Protein AF-0000000078649797 (afdb_homodimer)

Organism: Amborella trichopoda (NCBI:txid13333)

Radius of gyration: 17.97 Å; Cα contacts (8 Å, |Δi|>4): 521; chains: 2; bounding box: 53×52×41 Å

Structure (mmCIF, N/CA/C/O backbone):
data_AF-0000000078649797-model_v1
#
loop_
_entity.id
_entity.type
_entity.pdbx_description
1 polymer 'Uncharacterized protein'
#
loop_
_atom_site.group_PDB
_atom_site.id
_atom_site.type_symbol
_atom_site.label_atom_id
_atom_site.label_alt_id
_atom_site.label_comp_id
_atom_site.label_asym_id
_atom_site.label_entity_id
_atom_site.label_seq_id
_atom_site.pdbx_PDB_ins_code
_atom_site.Cartn_x
_atom_site.Cartn_y
_atom_site.Cartn_z
_atom_site.occupancy
_atom_site.B_iso_or_equiv
_atom_site.auth_seq_id
_atom_site.auth_comp_id
_atom_site.auth_asym_id
_atom_site.auth_atom_id
_atom_site.pdbx_PDB_model_num
ATOM 1 N N . MET A 1 1 ? 30.391 6.426 12.016 1 29.88 1 MET A N 1
ATOM 2 C CA . MET A 1 1 ? 29.047 6.762 12.492 1 29.88 1 MET A CA 1
ATOM 3 C C . MET A 1 1 ? 27.984 6.305 11.5 1 29.88 1 MET A C 1
ATOM 5 O O . MET A 1 1 ? 27.953 6.766 10.359 1 29.88 1 MET A O 1
ATOM 9 N N . ASP A 1 2 ? 27.859 5.086 11.211 1 37.22 2 ASP A N 1
ATOM 10 C CA . ASP A 1 2 ? 27.172 4.445 10.094 1 37.22 2 ASP A CA 1
ATOM 11 C C . ASP A 1 2 ? 25.797 5.086 9.852 1 37.22 2 ASP A C 1
ATOM 13 O O . ASP A 1 2 ? 24.938 5.066 10.727 1 37.22 2 ASP A O 1
ATOM 17 N N . ARG A 1 3 ? 25.812 6.148 9.297 1 38.56 3 ARG A N 1
ATOM 18 C CA . ARG A 1 3 ? 24.766 7.129 9.023 1 38.56 3 ARG A CA 1
ATOM 19 C C . ARG A 1 3 ? 23.453 6.441 8.641 1 38.56 3 ARG A C 1
ATOM 21 O O . ARG A 1 3 ? 22.484 7.102 8.25 1 38.56 3 ARG A O 1
ATOM 28 N N . ASP A 1 4 ? 23.328 5.277 8.094 1 53.69 4 ASP A N 1
ATOM 29 C CA . ASP A 1 4 ? 22.125 5.055 7.316 1 53.69 4 ASP A CA 1
ATOM 30 C C . ASP A 1 4 ? 20.875 5.094 8.211 1 53.69 4 ASP A C 1
ATOM 32 O O . ASP A 1 4 ? 20.609 4.148 8.953 1 53.69 4 ASP A O 1
ATOM 36 N N . GLY A 1 5 ? 20.766 6.164 8.984 1 65.25 5 GLY A N 1
ATOM 37 C CA . GLY A 1 5 ? 19.891 6.695 10.016 1 65.25 5 GLY A CA 1
ATOM 38 C C . GLY A 1 5 ? 18.438 6.273 9.844 1 65.25 5 GLY A C 1
ATOM 39 O O . GLY A 1 5 ? 17.547 6.805 10.508 1 65.25 5 GLY A O 1
ATOM 40 N N . VAL A 1 6 ? 18.125 5.586 8.828 1 78.5 6 VAL A N 1
ATOM 41 C CA . VAL A 1 6 ? 16.734 5.137 8.727 1 78.5 6 VAL A CA 1
ATOM 42 C C . VAL A 1 6 ? 16.484 4.012 9.727 1 78.5 6 VAL A C 1
ATOM 44 O O . VAL A 1 6 ? 17.312 3.115 9.883 1 78.5 6 VAL A O 1
ATOM 47 N N . ARG A 1 7 ? 15.422 4.207 10.477 1 83.88 7 ARG A N 1
ATOM 48 C CA . ARG A 1 7 ? 15.047 3.209 11.469 1 83.88 7 ARG A CA 1
ATOM 49 C C . ARG A 1 7 ? 14.227 2.088 10.836 1 83.88 7 ARG A C 1
ATOM 51 O O . ARG A 1 7 ? 13.297 2.348 10.078 1 83.88 7 ARG A O 1
ATOM 58 N N . PHE A 1 8 ? 14.711 0.83 11.078 1 90.31 8 PHE A N 1
ATOM 59 C CA . PHE A 1 8 ? 13.945 -0.34 10.664 1 90.31 8 PHE A CA 1
ATOM 60 C C . PHE A 1 8 ? 13.539 -1.174 11.875 1 90.31 8 PHE A C 1
ATOM 62 O O . PHE A 1 8 ? 14.266 -1.23 12.867 1 90.31 8 PHE A O 1
ATOM 69 N N . PRO A 1 9 ? 12.414 -1.807 11.867 1 92.25 9 PRO A N 1
ATOM 70 C CA . PRO A 1 9 ? 11.406 -1.741 10.805 1 92.25 9 PRO A CA 1
ATOM 71 C C . PRO A 1 9 ? 10.727 -0.378 10.727 1 92.25 9 PRO A C 1
ATOM 73 O O . PRO A 1 9 ? 10.719 0.374 11.703 1 92.25 9 PRO A O 1
ATOM 76 N N . VAL A 1 10 ? 10.164 -0.024 9.516 1 96.25 10 VAL A N 1
ATOM 77 C CA . VAL A 1 10 ? 9.359 1.18 9.328 1 96.25 10 VAL A CA 1
ATOM 78 C 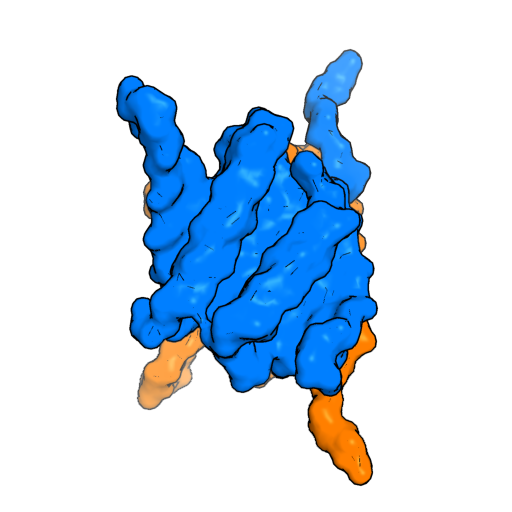C . VAL A 1 10 ? 8.258 1.238 10.383 1 96.25 10 VAL A C 1
ATOM 80 O O . VAL A 1 10 ? 7.578 0.242 10.633 1 96.25 10 VAL A O 1
ATOM 83 N N . PRO A 1 11 ? 8.117 2.439 11.039 1 96.88 11 PRO A N 1
ATOM 84 C CA . PRO A 1 11 ? 7.043 2.529 12.031 1 96.88 11 PRO A CA 1
ATOM 85 C C . PRO A 1 11 ? 5.668 2.217 11.445 1 96.88 11 PRO A C 1
ATOM 87 O O . PRO A 1 11 ? 5.324 2.717 10.375 1 96.88 11 PRO A O 1
ATOM 90 N N . HIS A 1 12 ? 4.93 1.306 12.109 1 96.62 12 HIS A N 1
ATOM 91 C CA . HIS A 1 12 ? 3.59 0.962 11.648 1 96.62 12 HIS A CA 1
ATOM 92 C C . HIS A 1 12 ? 2.674 0.624 12.82 1 96.62 12 HIS A C 1
ATOM 94 O O . HIS A 1 12 ? 3.148 0.325 13.914 1 96.62 12 HIS A O 1
ATOM 100 N N . ARG A 1 13 ? 1.406 0.83 12.586 1 96.56 13 ARG A N 1
ATOM 101 C CA . ARG A 1 13 ? 0.354 0.475 13.531 1 96.56 13 ARG A CA 1
ATOM 102 C C . ARG A 1 13 ? -0.777 -0.275 12.836 1 96.56 13 ARG A C 1
ATOM 104 O O . ARG A 1 13 ? -1.16 0.067 11.719 1 96.56 13 ARG A O 1
ATOM 111 N N . ASN A 1 14 ? -1.266 -1.353 13.461 1 96.06 14 ASN A N 1
ATOM 112 C CA . ASN A 1 14 ? -2.424 -2.105 12.992 1 96.06 14 ASN A CA 1
ATOM 113 C C . ASN A 1 14 ? -3.459 -2.289 14.102 1 96.06 14 ASN A C 1
ATOM 115 O O . ASN A 1 14 ? -3.145 -2.816 15.172 1 96.06 14 ASN A O 1
ATOM 119 N N . VAL A 1 15 ? -4.66 -1.858 13.875 1 97.38 15 VAL A N 1
ATOM 120 C CA . VAL A 1 15 ? -5.734 -2.008 14.852 1 97.38 15 VAL A CA 1
ATOM 121 C C . VAL A 1 15 ? -6.992 -2.525 14.156 1 97.38 15 VAL A C 1
ATOM 123 O O . VAL A 1 15 ? -7.168 -2.332 12.953 1 97.38 15 VAL A O 1
ATOM 126 N N . THR A 1 16 ? -7.766 -3.258 14.922 1 97.44 16 THR A N 1
ATOM 127 C CA . THR A 1 16 ? -9.102 -3.637 14.469 1 97.44 16 THR A CA 1
ATOM 128 C C . THR A 1 16 ? -10.172 -2.938 15.305 1 97.44 16 THR A C 1
ATOM 130 O O . THR A 1 16 ? -10.172 -3.039 16.531 1 97.44 16 THR A O 1
ATOM 133 N N . VAL A 1 17 ? -11 -2.182 14.648 1 97.5 17 VAL A N 1
ATOM 134 C CA . VAL A 1 17 ? -12.047 -1.433 15.344 1 97.5 17 VAL A CA 1
ATOM 135 C C . VAL A 1 17 ? -13.414 -1.789 14.758 1 97.5 17 VAL A C 1
ATOM 137 O O . VAL A 1 17 ? -13.5 -2.389 13.68 1 97.5 17 VAL A O 1
ATOM 140 N N . ASN A 1 18 ? -14.5 -1.478 15.5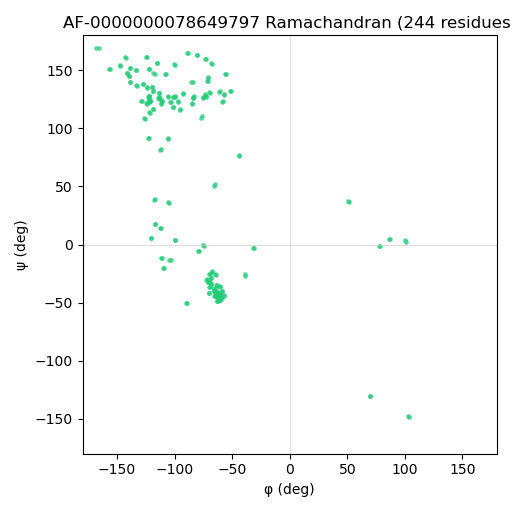55 1 97.19 18 ASN A N 1
ATOM 141 C CA . ASN A 1 18 ? -15.859 -1.644 15.055 1 97.19 18 ASN A CA 1
ATOM 142 C C . ASN A 1 18 ? -16.422 -0.338 14.492 1 97.19 18 ASN A C 1
ATOM 144 O O . ASN A 1 18 ? -16.516 0.658 15.211 1 97.19 18 ASN A O 1
ATOM 148 N N . ILE A 1 19 ? -16.719 -0.347 13.117 1 97.5 19 ILE A N 1
ATOM 149 C CA . ILE A 1 19 ? -17.312 0.818 12.477 1 97.5 19 ILE A CA 1
ATOM 150 C C . ILE A 1 19 ? -18.672 0.448 11.891 1 97.5 19 ILE A C 1
ATOM 152 O O . ILE A 1 19 ? -18.75 -0.31 10.922 1 97.5 19 ILE A O 1
ATOM 156 N N . LYS A 1 20 ? -19.688 1.052 12.391 1 95.5 20 LYS A N 1
ATOM 157 C CA . LYS A 1 20 ? -21.062 0.812 11.969 1 95.5 20 LYS A CA 1
ATOM 158 C C . LYS A 1 20 ? -21.391 -0.679 11.977 1 95.5 20 LYS A C 1
ATOM 160 O O . LYS A 1 20 ? -21.938 -1.208 11.008 1 95.5 20 LYS A O 1
ATOM 165 N N . GLY A 1 21 ? -20.859 -1.371 12.945 1 94.94 21 GLY A N 1
ATOM 166 C CA . GLY A 1 21 ? -21.172 -2.779 13.141 1 94.94 21 GLY A CA 1
ATOM 167 C C . GLY A 1 21 ? -20.281 -3.703 12.328 1 94.94 21 GLY A C 1
ATOM 168 O O . GLY A 1 21 ? -20.469 -4.918 12.328 1 94.94 21 GLY A O 1
ATOM 169 N N . ALA A 1 22 ? -19.359 -3.17 11.68 1 96.56 22 ALA A N 1
ATOM 170 C CA . ALA A 1 22 ? -18.453 -3.973 10.867 1 96.56 22 ALA A CA 1
ATOM 171 C C . ALA A 1 22 ? -17.031 -3.93 11.43 1 96.56 22 ALA A C 1
ATOM 173 O O . ALA A 1 22 ? -16.5 -2.852 11.695 1 96.56 22 ALA A O 1
ATOM 174 N N . LYS A 1 23 ? -16.531 -5.16 11.664 1 97.12 23 LYS A N 1
ATOM 175 C CA . LYS A 1 23 ? -15.117 -5.215 12.031 1 97.12 23 LYS A CA 1
ATOM 176 C C . LYS A 1 23 ? -14.25 -4.594 10.945 1 97.12 23 LYS A C 1
ATOM 178 O O . LYS A 1 23 ? -14.352 -4.961 9.766 1 97.12 23 LYS A O 1
ATOM 183 N N . THR A 1 24 ? -13.438 -3.58 11.266 1 97.81 24 THR A N 1
ATOM 184 C CA . THR A 1 24 ? -12.617 -2.834 10.32 1 97.81 24 THR A CA 1
ATOM 185 C C . THR A 1 24 ? -11.141 -2.904 10.711 1 97.81 24 THR A C 1
ATOM 187 O O . THR A 1 24 ? -10.758 -2.449 11.789 1 97.81 24 THR A O 1
ATOM 190 N N . ASP A 1 25 ? -10.383 -3.533 9.906 1 98.38 25 ASP A N 1
ATOM 191 C CA . ASP A 1 25 ? -8.93 -3.584 10.094 1 98.38 25 ASP A CA 1
ATOM 192 C C . ASP A 1 25 ? -8.258 -2.348 9.508 1 98.38 25 ASP A C 1
ATOM 194 O O . ASP A 1 25 ? -8.5 -1.99 8.352 1 98.38 25 ASP A O 1
ATOM 198 N N . ILE A 1 26 ? -7.438 -1.626 10.305 1 98.44 26 ILE A N 1
ATOM 199 C CA . ILE A 1 26 ? -6.734 -0.427 9.859 1 98.44 26 ILE A CA 1
ATOM 200 C C . ILE A 1 26 ? -5.23 -0.61 10.039 1 98.44 26 ILE A C 1
ATOM 202 O O . ILE A 1 26 ? -4.766 -0.933 11.133 1 98.44 26 ILE A O 1
ATOM 206 N N . LEU A 1 27 ? -4.508 -0.473 8.984 1 97.94 27 LEU A N 1
ATOM 207 C CA . LEU A 1 27 ? -3.047 -0.482 8.984 1 97.94 27 LEU A CA 1
ATOM 208 C C . LEU A 1 27 ? -2.496 0.884 8.594 1 97.94 27 LEU A C 1
ATOM 210 O O . LEU A 1 27 ? -2.949 1.481 7.609 1 97.94 27 LEU A O 1
ATOM 214 N N . ILE A 1 28 ? -1.558 1.432 9.367 1 98.5 28 ILE A N 1
ATOM 215 C CA . ILE A 1 28 ? -0.844 2.658 9.023 1 98.5 28 ILE A CA 1
ATOM 216 C C . ILE A 1 28 ? 0.659 2.389 8.992 1 98.5 28 ILE A C 1
ATOM 218 O O . ILE A 1 28 ? 1.21 1.796 9.922 1 98.5 28 ILE A O 1
ATOM 222 N N . CYS A 1 29 ? 1.327 2.734 7.93 1 97.88 29 CYS A N 1
ATOM 223 C CA . CYS A 1 29 ? 2.783 2.715 7.836 1 97.88 29 CYS A CA 1
ATOM 224 C C . CYS A 1 29 ? 3.33 4.109 7.559 1 97.88 29 CYS A C 1
ATOM 226 O O . CYS A 1 29 ? 2.84 4.809 6.672 1 97.88 29 CYS A O 1
ATOM 228 N N . SER A 1 30 ? 4.316 4.453 8.336 1 98.06 30 SER A N 1
ATOM 229 C CA . SER A 1 30 ? 4.859 5.809 8.281 1 98.06 30 SER A CA 1
ATOM 230 C C . SER A 1 30 ? 6.215 5.832 7.586 1 98.06 30 SER A C 1
ATOM 232 O O . SER A 1 30 ? 7.258 5.742 8.242 1 98.06 30 SER A O 1
ATOM 234 N N . TYR A 1 31 ? 6.227 6.039 6.277 1 97.69 31 TYR A N 1
ATOM 235 C CA . TYR A 1 31 ? 7.445 6.133 5.484 1 97.69 31 TYR A CA 1
ATOM 236 C C . TYR A 1 31 ? 7.945 7.574 5.426 1 97.69 31 TYR A C 1
ATOM 238 O O . TYR A 1 31 ? 7.219 8.508 5.777 1 97.69 31 TYR A O 1
ATOM 246 N N . GLU A 1 32 ? 9.156 7.703 5.008 1 96.62 32 GLU A N 1
ATOM 247 C CA . GLU A 1 32 ? 9.781 9.023 4.949 1 96.62 32 GLU A CA 1
ATOM 248 C C . GLU A 1 32 ? 9.055 9.93 3.961 1 96.62 32 GLU A C 1
ATOM 250 O O . GLU A 1 32 ? 8.945 11.141 4.188 1 96.62 32 GLU A O 1
ATOM 255 N N . ASP A 1 33 ? 8.57 9.344 2.918 1 96.88 33 ASP A N 1
ATOM 256 C CA . ASP A 1 33 ? 8.008 10.164 1.853 1 96.88 33 ASP A CA 1
ATOM 257 C C . ASP A 1 33 ? 6.488 10.016 1.791 1 96.88 33 ASP A C 1
ATOM 259 O O . ASP A 1 33 ? 5.801 10.836 1.17 1 96.88 33 ASP A O 1
ATOM 263 N N . HIS A 1 34 ? 5.941 8.961 2.348 1 98.06 34 HIS A N 1
ATOM 264 C CA . HIS A 1 34 ? 4.516 8.672 2.275 1 98.06 34 HIS A CA 1
ATOM 265 C C . HIS A 1 34 ? 3.984 8.172 3.615 1 98.06 34 HIS A C 1
ATOM 267 O O . HIS A 1 34 ? 4.742 7.625 4.422 1 98.06 34 HIS A O 1
ATOM 273 N N . ILE A 1 35 ? 2.738 8.438 3.789 1 98.62 35 ILE A N 1
ATOM 274 C CA . ILE A 1 35 ? 1.951 7.691 4.766 1 98.62 35 ILE A CA 1
ATOM 275 C C . ILE A 1 35 ? 1.059 6.684 4.043 1 98.62 35 ILE A C 1
ATOM 277 O O . ILE A 1 35 ? 0.301 7.051 3.141 1 98.62 35 ILE A O 1
ATOM 281 N N . LEU A 1 36 ? 1.206 5.395 4.395 1 98.56 36 LEU A N 1
ATOM 282 C CA . LEU A 1 36 ? 0.304 4.367 3.881 1 98.56 36 LEU A CA 1
ATOM 283 C C . LEU A 1 36 ? -0.801 4.062 4.887 1 98.56 36 LEU A C 1
ATOM 285 O O . LEU A 1 36 ? -0.521 3.73 6.039 1 98.56 36 LEU A O 1
ATOM 289 N N . VAL A 1 37 ? -2.059 4.215 4.445 1 98.81 37 VAL A N 1
ATOM 290 C CA . VAL A 1 37 ? -3.215 3.84 5.254 1 98.81 37 VAL A CA 1
ATOM 291 C C . VAL A 1 37 ? -4.062 2.814 4.504 1 98.81 37 VAL A C 1
ATOM 293 O O . VAL A 1 37 ? -4.465 3.051 3.361 1 98.81 37 VAL A O 1
ATOM 296 N N . VAL A 1 38 ? -4.309 1.688 5.113 1 98.62 38 VAL A N 1
ATOM 297 C CA . VAL A 1 38 ? -5.219 0.687 4.566 1 98.62 38 VAL A CA 1
ATOM 298 C C . VAL A 1 38 ? -6.355 0.426 5.555 1 98.62 38 VAL A C 1
ATOM 300 O O . VAL A 1 38 ? -6.109 0.092 6.715 1 98.62 38 VAL A O 1
ATOM 303 N N . ALA A 1 39 ? -7.559 0.599 5.133 1 98.69 39 ALA A N 1
ATOM 304 C CA . ALA A 1 39 ? -8.742 0.286 5.93 1 98.69 39 ALA A CA 1
ATOM 305 C C . ALA A 1 39 ? -9.664 -0.683 5.191 1 98.69 39 ALA A C 1
ATOM 307 O O . ALA A 1 39 ? -10.094 -0.407 4.066 1 98.69 39 ALA A O 1
ATOM 308 N N . THR A 1 40 ? -9.93 -1.863 5.816 1 98.19 40 THR A N 1
ATOM 309 C CA . THR A 1 40 ? -10.773 -2.828 5.121 1 98.19 40 THR A CA 1
ATOM 310 C C . THR A 1 40 ? -11.758 -3.48 6.086 1 98.19 40 THR A C 1
ATOM 312 O O . THR A 1 40 ? -11.414 -3.748 7.242 1 98.19 40 THR A O 1
ATOM 315 N N . GLN A 1 41 ? -12.961 -3.662 5.602 1 97.38 41 GLN A N 1
ATOM 316 C CA . GLN A 1 41 ? -14.023 -4.387 6.289 1 97.38 41 GLN A CA 1
ATOM 317 C C . GLN A 1 41 ? -14.352 -5.695 5.57 1 97.38 41 GLN A C 1
ATOM 319 O O . GLN A 1 41 ? -15.031 -6.562 6.125 1 97.38 41 GLN A O 1
ATOM 324 N N . ILE A 1 42 ? -13.828 -5.852 4.367 1 96.19 42 ILE A N 1
ATOM 325 C CA . ILE A 1 42 ? -14.227 -6.969 3.518 1 96.19 42 ILE A CA 1
ATOM 326 C C . ILE A 1 42 ? -13.008 -7.82 3.174 1 96.19 42 ILE A C 1
ATOM 328 O O . ILE A 1 42 ? -13.086 -8.711 2.326 1 96.19 42 ILE A O 1
ATOM 332 N N . GLY A 1 43 ? -11.922 -7.5 3.742 1 95.88 43 GLY A N 1
ATOM 333 C CA . GLY A 1 43 ? -10.695 -8.25 3.527 1 95.88 43 GLY A CA 1
ATOM 334 C C . GLY A 1 43 ? -10.016 -7.926 2.211 1 95.88 43 GLY A C 1
ATOM 335 O O . GLY A 1 43 ? -8.992 -8.523 1.868 1 95.88 43 GLY A O 1
ATOM 336 N N . SER A 1 44 ? -10.609 -7.066 1.438 1 96.94 44 SER A N 1
ATOM 337 C CA . SER A 1 44 ? -10.078 -6.586 0.169 1 96.94 44 SER A CA 1
ATOM 338 C C . SER A 1 44 ? -9.414 -5.223 0.329 1 96.94 44 SER A C 1
ATOM 340 O O . SER A 1 44 ? -9.695 -4.496 1.284 1 96.94 44 SER A O 1
ATOM 342 N N . MET A 1 45 ? -8.438 -4.953 -0.614 1 97 45 MET A N 1
ATOM 343 C CA . MET A 1 45 ? -7.84 -3.621 -0.6 1 97 45 MET A CA 1
ATOM 344 C C . MET A 1 45 ? -8.828 -2.576 -1.114 1 97 45 MET A C 1
ATOM 346 O O . MET A 1 45 ? -8.766 -1.41 -0.717 1 97 45 MET A O 1
ATOM 350 N N . GLY A 1 46 ? -9.727 -2.951 -2.008 1 97.06 46 GLY A N 1
ATOM 351 C CA . GLY A 1 46 ? -10.742 -2.047 -2.529 1 97.06 46 GLY A CA 1
ATOM 352 C C . GLY A 1 46 ? -10.164 -0.962 -3.424 1 97.06 46 GLY A C 1
ATOM 353 O O . GLY A 1 46 ? -9.445 -1.255 -4.379 1 97.06 46 GLY A O 1
ATOM 354 N N . THR A 1 47 ? -10.523 0.296 -3.176 1 98 47 THR A N 1
ATOM 355 C CA . THR A 1 47 ? -10.086 1.428 -3.986 1 98 47 THR A CA 1
ATOM 356 C C . THR A 1 47 ? -8.82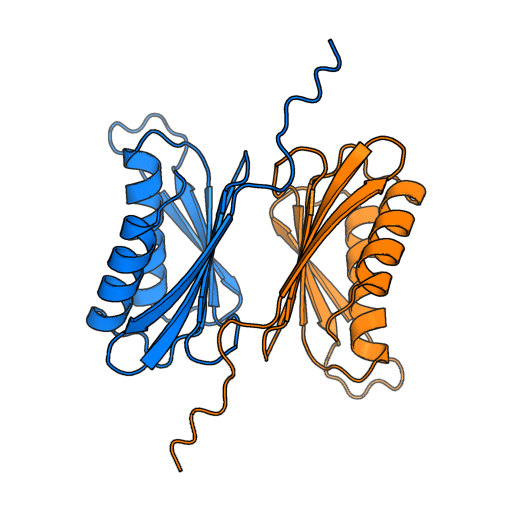 2.049 -3.41 1 98 47 THR A C 1
ATOM 358 O O . THR A 1 47 ? -8.727 2.283 -2.203 1 98 47 THR A O 1
ATOM 361 N N . ILE A 1 48 ? -7.836 2.236 -4.266 1 98.25 48 ILE A N 1
ATOM 362 C CA . ILE A 1 48 ? -6.57 2.838 -3.854 1 98.25 48 ILE A CA 1
ATOM 363 C C . ILE A 1 48 ? -6.492 4.273 -4.367 1 98.25 48 ILE A C 1
ATOM 365 O O . ILE A 1 48 ? -6.695 4.527 -5.559 1 98.25 48 ILE A O 1
ATOM 369 N N . LEU A 1 49 ? -6.211 5.199 -3.461 1 98.44 49 LEU A N 1
ATOM 370 C CA . LEU A 1 49 ? -6.121 6.621 -3.789 1 98.44 49 LEU A CA 1
ATOM 371 C C . LEU A 1 49 ? -4.75 7.18 -3.414 1 98.44 49 LEU A C 1
ATOM 373 O O . LEU A 1 49 ? -4.09 6.66 -2.51 1 98.44 49 LEU A O 1
ATOM 377 N N . HIS A 1 50 ? -4.359 8.148 -4.129 1 98.19 50 HIS A N 1
ATOM 378 C CA . HIS A 1 50 ? -3.172 8.938 -3.82 1 98.19 50 HIS A CA 1
ATOM 379 C C . HIS A 1 50 ? -3.525 10.406 -3.602 1 98.19 50 HIS A C 1
ATOM 381 O O . HIS A 1 50 ? -4.328 10.977 -4.348 1 98.19 50 HIS A O 1
ATOM 387 N N . ALA A 1 51 ? -2.977 11.008 -2.576 1 98.5 51 ALA A N 1
ATOM 388 C CA . ALA A 1 51 ? -3.248 12.414 -2.283 1 98.5 51 ALA A CA 1
ATOM 389 C C . ALA A 1 51 ? -1.979 13.133 -1.835 1 98.5 51 ALA A C 1
ATOM 391 O O . ALA A 1 51 ? -1.148 12.562 -1.126 1 98.5 51 ALA A O 1
ATOM 392 N N . ARG A 1 52 ? -1.863 14.398 -2.205 1 97.69 52 ARG A N 1
ATOM 393 C CA . ARG A 1 52 ? -0.707 15.195 -1.811 1 97.69 52 ARG A CA 1
ATOM 394 C C . ARG A 1 52 ? -1.034 16.688 -1.835 1 97.69 52 ARG A C 1
ATOM 396 O O . ARG A 1 52 ? -1.912 17.125 -2.584 1 97.69 52 ARG A O 1
ATOM 403 N N . LYS A 1 53 ? -0.315 17.344 -0.952 1 96.62 53 LYS A N 1
ATOM 404 C CA . LYS A 1 53 ? -0.391 18.797 -0.996 1 96.62 53 LYS A CA 1
ATOM 405 C C . LYS A 1 53 ? 0.284 19.344 -2.25 1 96.62 53 LYS A C 1
ATOM 407 O O . LYS A 1 53 ? 1.384 18.906 -2.605 1 96.62 53 LYS A O 1
ATOM 412 N N . GLU A 1 54 ? -0.447 20.234 -2.971 1 92.25 54 GLU A N 1
ATOM 413 C CA . GLU A 1 54 ? 0.148 20.891 -4.133 1 92.25 54 GLU A CA 1
ATOM 414 C C . GLU A 1 54 ? 1.181 21.938 -3.713 1 92.25 54 GLU A C 1
ATOM 416 O O . GLU A 1 54 ? 0.945 22.703 -2.781 1 92.25 54 GLU A O 1
ATOM 421 N N . GLU A 1 55 ? 2.336 21.656 -4.402 1 81.06 55 GLU A N 1
ATOM 422 C CA . GLU A 1 55 ? 3.361 22.672 -4.168 1 81.06 55 GLU A CA 1
ATOM 423 C C . GLU A 1 55 ? 3.074 23.953 -4.957 1 81.06 55 GLU A C 1
ATOM 425 O O . GLU A 1 55 ? 2.654 23.875 -6.117 1 81.06 55 GLU A O 1
ATOM 430 N N . GLY A 1 56 ? 2.736 25.016 -4.383 1 73.19 56 GLY A N 1
ATOM 431 C CA . GLY A 1 56 ? 2.543 26.25 -5.121 1 73.19 56 GLY A CA 1
ATOM 432 C C . GLY A 1 56 ? 2.422 27.469 -4.227 1 73.19 56 GLY A C 1
ATOM 433 O O . GLY A 1 56 ? 2.535 27.359 -3.002 1 73.19 56 GLY A O 1
ATOM 434 N N . VAL A 1 57 ? 2.488 28.594 -4.969 1 70.19 57 VAL A N 1
ATOM 435 C CA . VAL A 1 57 ? 2.609 29.922 -4.395 1 70.19 57 VAL A CA 1
ATOM 436 C C . VAL A 1 57 ? 1.272 30.359 -3.795 1 70.19 57 VAL A C 1
ATOM 438 O O . VAL A 1 57 ? 1.198 31.359 -3.08 1 70.19 57 VAL A O 1
ATOM 441 N N . SER A 1 58 ? 0.328 29.484 -3.943 1 68.62 58 SER A N 1
ATOM 442 C CA . SER A 1 58 ? -0.982 29.922 -3.482 1 68.62 58 SER A CA 1
ATOM 443 C C . SER A 1 58 ? -1.037 30 -1.96 1 68.62 58 SER A C 1
ATOM 445 O O . SER A 1 58 ? -0.382 29.219 -1.271 1 68.62 58 SER A O 1
ATOM 447 N N . ILE A 1 59 ? -1.709 31.047 -1.417 1 75.38 59 ILE A N 1
ATOM 448 C CA . ILE A 1 59 ? -1.902 31.328 0.003 1 75.38 59 ILE A CA 1
ATOM 449 C C . ILE A 1 59 ? -2.664 30.172 0.648 1 75.38 59 ILE A C 1
ATOM 451 O O . ILE A 1 59 ? -2.4 29.812 1.798 1 75.38 59 ILE A O 1
ATOM 455 N N . ASN A 1 60 ? -3.625 29.594 -0.18 1 84.31 60 ASN A N 1
ATOM 456 C CA . ASN A 1 60 ? -4.383 28.469 0.359 1 84.31 60 ASN A CA 1
ATOM 457 C C . ASN A 1 60 ? -3.861 27.141 -0.168 1 84.31 60 ASN A C 1
ATOM 459 O O . ASN A 1 60 ? -3.725 26.953 -1.38 1 84.31 60 ASN A O 1
ATOM 463 N N . PRO A 1 61 ? -3.604 26.375 0.848 1 86.5 61 PRO A N 1
ATOM 464 C CA . PRO A 1 61 ? -3.113 25.078 0.381 1 86.5 61 PRO A CA 1
ATOM 465 C C . PRO A 1 61 ? -4.133 24.328 -0.484 1 86.5 61 PRO A C 1
ATOM 467 O O . PRO A 1 61 ? -5.332 24.375 -0.201 1 86.5 61 PRO A O 1
ATOM 470 N N . THR A 1 62 ? -3.713 23.844 -1.599 1 94 62 THR A N 1
ATOM 471 C CA . THR A 1 62 ? -4.508 22.969 -2.459 1 94 62 THR A CA 1
ATOM 472 C C . THR A 1 62 ? -3.986 21.547 -2.404 1 94 62 THR A C 1
ATOM 474 O O . THR A 1 62 ? -2.807 21.312 -2.131 1 94 62 THR A O 1
ATOM 477 N N . PHE A 1 63 ? -4.957 20.672 -2.527 1 96.5 63 PHE A N 1
ATOM 478 C CA . PHE A 1 63 ? -4.605 19.266 -2.449 1 96.5 63 PHE A CA 1
ATOM 479 C C . PHE A 1 63 ? -5.074 18.516 -3.693 1 96.5 63 PHE A C 1
ATOM 481 O O . PHE A 1 63 ? -6.191 18.734 -4.168 1 96.5 63 PHE A O 1
ATOM 488 N N . ASN A 1 64 ? -4.16 17.688 -4.203 1 96.62 64 ASN A N 1
ATOM 489 C CA . ASN A 1 64 ? -4.496 16.828 -5.324 1 96.62 64 ASN A CA 1
ATOM 490 C C . ASN A 1 64 ? -4.82 15.406 -4.859 1 96.62 64 ASN A C 1
ATOM 492 O O . ASN A 1 64 ? -4.074 14.82 -4.07 1 96.62 64 ASN A O 1
ATOM 496 N N . VAL A 1 65 ? -6.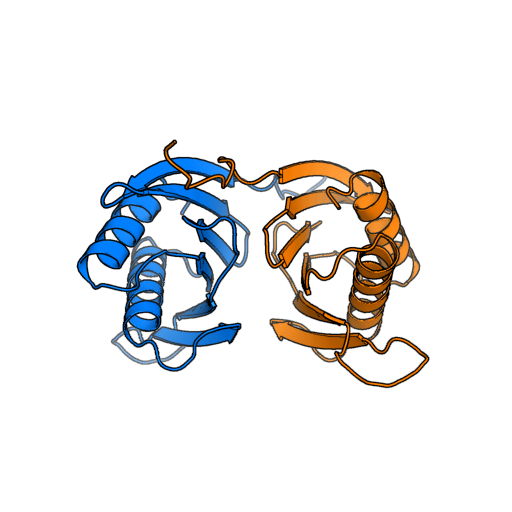004 14.945 -5.309 1 97.81 65 VAL A N 1
ATOM 497 C CA . VAL A 1 65 ? -6.41 13.578 -5 1 97.81 65 VAL A CA 1
ATOM 498 C C . VAL A 1 65 ? -6.66 12.805 -6.297 1 97.81 65 VAL A C 1
ATOM 500 O O . VAL A 1 65 ? -7.367 13.289 -7.188 1 97.81 65 VAL A O 1
ATOM 503 N N . SER A 1 66 ? -6.055 11.664 -6.441 1 97.12 66 SER A N 1
ATOM 504 C CA . SER A 1 66 ? -6.25 10.812 -7.609 1 97.12 66 SER A CA 1
ATOM 505 C C . SER A 1 66 ? -6.629 9.391 -7.203 1 97.12 66 SER A C 1
ATOM 507 O O . SER A 1 66 ? -6.09 8.852 -6.238 1 97.12 66 SER A O 1
ATOM 509 N N . VAL A 1 67 ? -7.602 8.883 -7.973 1 97 67 VAL A N 1
ATOM 510 C CA . VAL A 1 67 ? -7.922 7.465 -7.824 1 97 67 VAL A CA 1
ATOM 511 C C . VAL A 1 67 ? -6.98 6.629 -8.695 1 97 67 VAL A C 1
ATOM 513 O O . VAL A 1 67 ? -6.922 6.816 -9.906 1 97 67 VAL A O 1
ATOM 516 N N . ILE A 1 68 ? -6.25 5.75 -8.062 1 94.81 68 ILE A N 1
ATOM 517 C CA . ILE A 1 68 ? -5.25 4.941 -8.75 1 94.81 68 ILE A CA 1
ATOM 518 C C . ILE A 1 68 ? -5.895 3.652 -9.258 1 94.81 68 ILE A C 1
ATOM 520 O O . ILE A 1 68 ? -5.699 3.27 -10.414 1 94.81 68 ILE A O 1
ATOM 524 N N . PHE A 1 69 ? -6.582 3.02 -8.336 1 92.5 69 PHE A N 1
ATOM 525 C CA . PHE A 1 69 ? -7.266 1.767 -8.633 1 92.5 69 PHE A CA 1
ATOM 526 C C . PHE A 1 69 ? -8.617 1.712 -7.934 1 92.5 69 PHE A C 1
ATOM 528 O O . PHE A 1 69 ? -8.766 2.191 -6.809 1 92.5 69 PHE A O 1
ATOM 535 N N . GLY A 1 70 ? -9.547 1.013 -8.664 1 94.5 70 GLY A N 1
ATOM 536 C CA . GLY A 1 70 ? -10.844 0.794 -8.039 1 94.5 70 GLY A CA 1
ATOM 537 C C . GLY A 1 70 ? -11.922 1.711 -8.586 1 94.5 70 GLY A C 1
ATOM 538 O O . GLY A 1 70 ? -11.977 1.973 -9.789 1 94.5 70 GLY A O 1
ATOM 539 N N . LYS A 1 71 ? -12.805 2.033 -7.77 1 93.56 71 LYS A N 1
ATOM 540 C CA . LYS A 1 71 ? -13.984 2.805 -8.148 1 93.56 71 LYS A CA 1
ATOM 541 C C . LYS A 1 71 ? -13.641 4.273 -8.359 1 93.56 71 LYS A C 1
ATOM 543 O O . LYS A 1 71 ? -13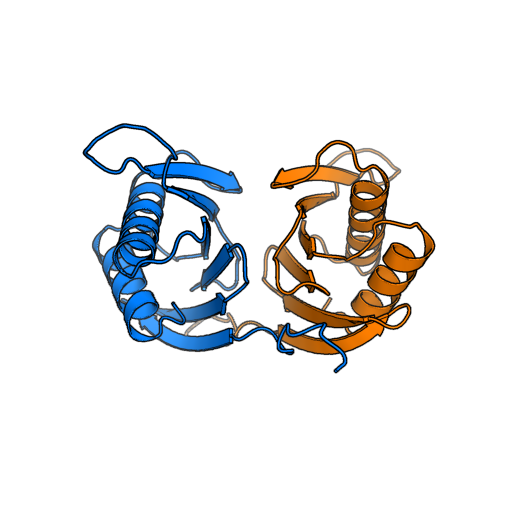.141 4.941 -7.453 1 93.56 71 LYS A O 1
ATOM 548 N N . ARG A 1 72 ? -14.031 4.766 -9.578 1 92.69 72 ARG A N 1
ATOM 549 C CA . ARG A 1 72 ? -13.672 6.141 -9.906 1 92.69 72 ARG A CA 1
ATOM 550 C C . ARG A 1 72 ? -14.875 7.07 -9.766 1 92.69 72 ARG A C 1
ATOM 552 O O . ARG A 1 72 ? -14.719 8.289 -9.727 1 92.69 72 ARG A O 1
ATOM 559 N N . ASP A 1 73 ? -15.977 6.477 -9.656 1 94.88 73 ASP A N 1
ATOM 560 C CA . ASP A 1 73 ? -17.219 7.258 -9.586 1 94.88 73 ASP A CA 1
ATOM 561 C C . ASP A 1 73 ? -17.766 7.293 -8.164 1 94.88 73 ASP A C 1
ATOM 563 O O . ASP A 1 73 ? -18.984 7.211 -7.961 1 94.88 73 ASP A O 1
ATOM 567 N N . GLU A 1 74 ? -16.938 7.344 -7.203 1 95.69 74 GLU A N 1
ATOM 568 C CA . GLU A 1 74 ? -17.328 7.414 -5.797 1 95.69 74 GLU A CA 1
ATOM 569 C C . GLU A 1 74 ? -16.734 8.648 -5.121 1 95.69 74 GLU A C 1
ATOM 571 O O . GLU A 1 74 ? -15.656 8.586 -4.52 1 95.69 74 GLU A O 1
ATOM 576 N N . PRO A 1 75 ? -17.516 9.773 -5.125 1 96.56 75 PRO A N 1
ATOM 577 C CA . PRO A 1 75 ? -16.969 11.039 -4.637 1 96.56 75 PRO A CA 1
ATOM 578 C C . PRO A 1 75 ? -16.625 11 -3.15 1 96.56 75 PRO A C 1
ATOM 580 O O . PRO A 1 75 ? -15.711 11.703 -2.709 1 96.56 75 PRO A O 1
ATOM 583 N N . MET A 1 76 ? -17.266 10.156 -2.381 1 97.38 76 MET A N 1
ATOM 584 C CA . MET A 1 76 ? -17.016 10.102 -0.942 1 97.38 76 MET A CA 1
ATOM 585 C C . MET A 1 76 ? -15.641 9.531 -0.647 1 97.38 76 MET A C 1
ATOM 587 O O . MET A 1 76 ? -15.008 9.898 0.344 1 97.38 76 MET A O 1
ATOM 591 N N . LEU A 1 77 ? -15.227 8.672 -1.485 1 98.56 77 LEU A N 1
ATOM 592 C CA . LEU A 1 77 ? -13.883 8.133 -1.323 1 98.56 77 LEU A CA 1
ATOM 593 C C . LEU A 1 77 ? -12.828 9.227 -1.511 1 98.56 77 LEU A C 1
ATOM 595 O O . LEU A 1 77 ? -11.875 9.312 -0.737 1 98.56 77 LEU A O 1
ATOM 599 N N . VAL A 1 78 ? -13.07 10.062 -2.484 1 98.44 78 VAL A N 1
ATOM 600 C CA . VAL A 1 78 ? -12.18 11.188 -2.771 1 98.44 78 VAL A CA 1
ATOM 601 C C . VAL A 1 78 ? -12.203 12.18 -1.614 1 98.44 78 VAL A C 1
ATOM 603 O O . VAL A 1 78 ? -11.164 12.68 -1.191 1 98.44 78 VAL A O 1
ATOM 606 N N . ALA A 1 79 ? -13.352 12.391 -1.074 1 98.19 79 ALA A N 1
ATOM 607 C CA . ALA A 1 79 ? -13.508 13.289 0.072 1 98.19 79 ALA A CA 1
ATOM 608 C C . ALA A 1 79 ? -12.75 12.758 1.285 1 98.19 79 ALA A C 1
ATOM 610 O O . ALA A 1 79 ? -12.117 13.523 2.012 1 98.19 79 ALA A O 1
ATOM 611 N N . CYS A 1 80 ? -12.812 11.484 1.497 1 98.62 80 CYS A N 1
ATOM 612 C CA . CYS A 1 80 ? -12.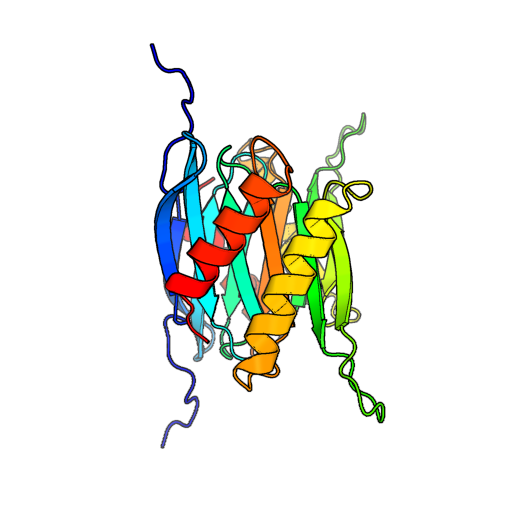102 10.844 2.596 1 98.62 80 CYS A CA 1
ATOM 613 C C . CYS A 1 80 ? -10.594 11.055 2.463 1 98.62 80 CYS A C 1
ATOM 615 O O . CYS A 1 80 ? -9.938 11.469 3.418 1 98.62 80 CYS A O 1
ATOM 617 N N . ALA A 1 81 ? -10.078 10.82 1.283 1 98.81 81 ALA A N 1
ATOM 618 C CA . ALA A 1 81 ? -8.656 11.023 1.027 1 98.81 81 ALA A CA 1
ATOM 619 C C . ALA A 1 81 ? -8.258 12.477 1.243 1 98.81 81 ALA A C 1
ATOM 621 O O . ALA A 1 81 ? -7.211 12.766 1.825 1 98.81 81 ALA A O 1
ATOM 622 N N . ARG A 1 82 ? -9.102 13.32 0.78 1 98.5 82 ARG A N 1
ATOM 623 C CA . ARG A 1 82 ? -8.836 14.75 0.928 1 98.5 82 ARG A CA 1
ATOM 624 C C . ARG A 1 82 ? -8.781 15.148 2.398 1 98.5 82 ARG A C 1
ATOM 626 O O . ARG A 1 82 ? -7.875 15.867 2.818 1 98.5 82 ARG A O 1
ATOM 633 N N . GLN A 1 83 ? -9.727 14.656 3.217 1 98.44 83 GLN A N 1
ATOM 634 C CA . GLN A 1 83 ? -9.742 14.961 4.641 1 98.44 83 GLN A CA 1
ATOM 635 C C . GLN A 1 83 ? -8.477 14.469 5.328 1 98.44 83 GLN A C 1
ATOM 637 O O . GLN A 1 83 ? -7.867 15.188 6.121 1 98.44 83 GLN A O 1
ATOM 642 N N . LEU A 1 84 ? -8.039 13.305 4.988 1 98.75 84 LEU A N 1
ATOM 643 C CA . LEU A 1 84 ? -6.871 12.719 5.637 1 98.75 84 LEU A CA 1
ATOM 644 C C . LEU A 1 84 ? -5.598 13.453 5.234 1 98.75 84 LEU A C 1
ATOM 646 O O . LEU A 1 84 ? -4.75 13.742 6.078 1 98.75 84 LEU A O 1
ATOM 650 N N . ILE A 1 85 ? -5.453 13.82 3.9 1 98.69 85 ILE A N 1
ATOM 651 C CA . ILE A 1 85 ? -4.238 14.5 3.461 1 98.69 85 ILE A CA 1
ATOM 652 C C . ILE A 1 85 ? -4.184 15.906 4.062 1 98.69 85 ILE A C 1
ATOM 654 O O . ILE A 1 85 ? -3.104 16.406 4.395 1 98.69 85 ILE A O 1
ATOM 658 N N . GLU A 1 86 ? -5.332 16.484 4.199 1 97.81 86 GLU A N 1
ATOM 659 C CA . GLU A 1 86 ? -5.383 17.781 4.875 1 97.81 86 GLU A CA 1
ATOM 660 C C . GLU A 1 86 ? -4.941 17.656 6.332 1 97.81 86 GLU A C 1
ATOM 662 O O . GLU A 1 86 ? -4.207 18.516 6.832 1 97.81 86 GLU A O 1
ATOM 667 N N . HIS A 1 87 ? -5.402 16.641 7.02 1 97.88 87 HIS A N 1
ATOM 668 C CA . HIS A 1 87 ? -5.008 16.406 8.406 1 97.88 87 HIS A CA 1
ATOM 669 C C . HIS A 1 87 ? -3.508 16.156 8.516 1 97.88 87 HIS A C 1
ATOM 671 O O . HIS A 1 87 ? -2.85 16.719 9.398 1 97.88 87 HIS A O 1
ATOM 677 N N . ILE A 1 88 ? -2.961 15.359 7.637 1 98.12 88 ILE A N 1
ATOM 678 C CA . ILE A 1 88 ? -1.53 15.078 7.602 1 98.12 88 ILE A CA 1
ATOM 679 C C . ILE A 1 88 ? -0.753 16.375 7.391 1 98.12 88 ILE A C 1
ATOM 681 O O . ILE A 1 88 ? 0.192 16.672 8.125 1 98.12 88 ILE A O 1
ATOM 685 N N . SER A 1 89 ? -1.223 17.141 6.445 1 96.94 89 SER A N 1
ATOM 686 C CA . SER A 1 89 ? -0.556 18.406 6.113 1 96.94 89 SER A CA 1
ATOM 687 C C . SER A 1 89 ? -0.635 19.391 7.273 1 96.94 89 SER A C 1
ATOM 689 O O . SER A 1 89 ? 0.335 20.094 7.562 1 96.94 89 SER A O 1
ATOM 691 N N . SER A 1 90 ? -1.712 19.438 7.906 1 95.81 90 SER A N 1
ATOM 692 C CA . SER A 1 90 ? -1.937 20.375 8.992 1 95.81 90 SER A CA 1
ATOM 693 C C . SER A 1 90 ? -1.053 20.062 10.195 1 95.81 90 SER A C 1
ATOM 695 O O . SER A 1 90 ? -0.814 20.922 11.047 1 95.81 90 SER A O 1
ATOM 697 N N . SER A 1 91 ? -0.614 18.859 10.312 1 96.94 91 SER A N 1
ATOM 698 C CA . SER A 1 91 ? 0.293 18.469 11.391 1 96.94 91 SER A CA 1
ATOM 699 C C . SER A 1 91 ? 1.726 18.891 11.086 1 96.94 91 SER A C 1
ATOM 701 O O . SER A 1 91 ? 2.621 18.719 11.914 1 96.94 91 SER A O 1
ATOM 703 N N . GLY A 1 92 ? 1.954 19.406 9.938 1 95.38 92 GLY A N 1
ATOM 704 C CA . GLY A 1 92 ? 3.27 19.875 9.531 1 95.38 92 GLY A CA 1
ATOM 705 C C . GLY A 1 92 ? 4.008 18.891 8.648 1 95.38 92 GLY A C 1
ATOM 706 O O . GLY A 1 92 ? 5.148 19.141 8.25 1 95.38 92 GLY A O 1
ATOM 707 N N . SER A 1 93 ? 3.326 17.844 8.336 1 97.06 93 SER A N 1
ATOM 708 C CA . SER A 1 93 ? 3.957 16.828 7.496 1 97.06 93 SER A CA 1
ATOM 709 C C . SER A 1 93 ? 3.809 17.156 6.016 1 97.06 93 SER A C 1
ATOM 711 O O . SER A 1 93 ? 2.748 17.609 5.578 1 97.06 93 SER A O 1
ATOM 713 N N . SER A 1 94 ? 4.883 16.922 5.25 1 95.88 94 SER A N 1
ATOM 714 C CA . SER A 1 94 ? 4.832 17.125 3.809 1 95.88 94 SER A CA 1
ATOM 715 C C . SER A 1 94 ? 4.629 15.812 3.064 1 95.88 94 SER A C 1
ATOM 717 O O . SER A 1 94 ? 4.648 15.781 1.831 1 95.88 94 SER A O 1
ATOM 719 N N . ARG A 1 95 ? 4.457 14.797 3.807 1 97.5 95 ARG A N 1
ATOM 720 C CA . ARG A 1 95 ? 4.352 13.461 3.213 1 97.5 95 ARG A CA 1
ATOM 721 C C . ARG A 1 95 ? 3.037 13.297 2.463 1 97.5 95 ARG A C 1
ATOM 723 O O . ARG A 1 95 ? 2.014 13.859 2.861 1 97.5 95 ARG A O 1
ATOM 730 N N . ALA A 1 96 ? 3.113 12.547 1.319 1 98.06 96 ALA A N 1
ATOM 731 C CA . ALA A 1 96 ? 1.911 12.211 0.562 1 98.06 96 ALA A CA 1
ATOM 732 C C . ALA A 1 96 ? 1.181 11.023 1.191 1 98.06 96 ALA A C 1
ATOM 734 O O . ALA A 1 96 ? 1.706 10.375 2.096 1 98.06 96 ALA A O 1
ATOM 735 N N . LEU A 1 97 ? -0.083 10.898 0.782 1 98.62 97 LEU A N 1
ATOM 736 C CA . LEU A 1 97 ? -0.939 9.844 1.324 1 98.62 97 LEU A CA 1
ATOM 737 C C . LEU A 1 97 ? -1.248 8.797 0.264 1 98.62 97 LEU A C 1
ATOM 739 O O . LEU A 1 97 ? -1.616 9.133 -0.863 1 98.62 97 LEU A O 1
ATOM 743 N N . VAL A 1 98 ? -0.923 7.52 0.536 1 98.69 98 VAL A N 1
ATOM 744 C CA . VAL A 1 98 ? -1.515 6.387 -0.167 1 98.69 98 VAL A CA 1
ATOM 745 C C . VAL A 1 98 ? -2.598 5.75 0.701 1 98.69 98 VAL A C 1
ATOM 747 O O . VAL A 1 98 ? -2.314 5.254 1.795 1 98.69 98 VAL A O 1
ATOM 750 N N . LEU A 1 99 ? -3.846 5.781 0.169 1 98.81 99 LEU A N 1
ATOM 751 C CA . LEU A 1 99 ? -5.012 5.348 0.933 1 98.81 99 LEU A CA 1
ATOM 752 C C . LEU A 1 99 ? -5.734 4.211 0.222 1 98.81 99 LEU A C 1
ATOM 754 O O . LEU A 1 99 ? -6.051 4.312 -0.965 1 98.81 99 LEU A O 1
ATOM 758 N N . SER A 1 100 ? -5.895 3.088 0.899 1 98.75 100 SER A N 1
ATOM 759 C CA . SER A 1 100 ? -6.68 1.962 0.402 1 98.75 100 SER A CA 1
ATOM 760 C C . SER A 1 100 ? -7.938 1.751 1.241 1 98.75 100 SER A C 1
ATOM 762 O O . SER A 1 100 ? -7.855 1.611 2.463 1 98.75 100 SER A O 1
ATOM 764 N N . LEU A 1 101 ? -9.109 1.717 0.528 1 98.69 101 LEU A N 1
ATOM 765 C CA . LEU A 1 101 ? -10.391 1.604 1.219 1 98.69 101 LEU A CA 1
ATOM 766 C C . LEU A 1 101 ? -11.195 0.427 0.679 1 98.69 101 LEU A C 1
ATOM 768 O O . LEU A 1 101 ? -11.672 0.462 -0.46 1 98.69 101 LEU A O 1
ATOM 772 N N . GLY A 1 102 ? -11.336 -0.655 1.453 1 98.19 102 GLY A N 1
ATOM 773 C CA . GLY A 1 102 ? -12.203 -1.786 1.175 1 98.19 102 GLY A CA 1
ATOM 774 C C . GLY A 1 102 ? -13.367 -1.897 2.145 1 98.19 102 GLY A C 1
ATOM 775 O O . GLY A 1 102 ? -13.344 -2.736 3.049 1 98.19 102 GLY A O 1
ATOM 776 N N . LEU A 1 103 ? -14.398 -1.158 1.921 1 97.88 103 LEU A N 1
ATOM 777 C CA . LEU A 1 103 ? -15.484 -0.999 2.885 1 97.88 103 LEU A CA 1
ATOM 778 C C . LEU A 1 103 ? -16.781 -1.563 2.336 1 97.88 103 LEU A C 1
ATOM 780 O O . LEU A 1 103 ? -16.969 -1.642 1.119 1 97.88 103 LEU A O 1
ATOM 784 N N . LYS A 1 104 ? -17.641 -1.909 3.215 1 96.88 104 LYS A N 1
ATOM 785 C CA . LYS A 1 104 ? -18.938 -2.457 2.848 1 96.88 104 LYS A CA 1
ATOM 786 C C . LYS A 1 104 ? -19.828 -1.388 2.215 1 96.88 104 LYS A C 1
ATOM 788 O O . LYS A 1 104 ? -20.641 -1.688 1.342 1 96.88 104 LYS A O 1
ATOM 793 N N . ASP A 1 105 ? -19.703 -0.194 2.727 1 95.69 105 ASP A N 1
ATOM 794 C CA . ASP A 1 105 ? -20.406 0.938 2.123 1 95.69 105 ASP A CA 1
ATOM 795 C C . ASP A 1 105 ? -19.547 2.199 2.168 1 95.69 105 ASP A C 1
ATOM 797 O O . ASP A 1 105 ? -18.594 2.287 2.957 1 95.69 105 ASP A O 1
ATOM 801 N N . HIS A 1 106 ? -19.953 3.176 1.257 1 97.31 106 HIS A N 1
ATOM 802 C CA . HIS A 1 106 ? -19.156 4.387 1.11 1 97.31 106 HIS A CA 1
ATOM 803 C C . HIS A 1 106 ? -19.953 5.625 1.515 1 97.31 106 HIS A C 1
ATOM 805 O O . HIS A 1 106 ? -19.812 6.684 0.898 1 97.31 106 HIS A O 1
ATOM 811 N N . SER A 1 107 ? -20.734 5.402 2.594 1 97.25 107 SER A N 1
ATOM 812 C CA . SER A 1 107 ? -21.516 6.531 3.092 1 97.25 107 SER A CA 1
ATOM 813 C C . SER A 1 107 ? -20.625 7.543 3.809 1 97.25 107 SER A C 1
ATOM 815 O O . SER A 1 107 ? -19.547 7.195 4.285 1 97.25 107 SER A O 1
ATOM 817 N N . ALA A 1 108 ? -21.188 8.789 3.898 1 97.88 108 ALA A N 1
ATOM 818 C CA . ALA A 1 108 ? -20.469 9.844 4.617 1 97.88 108 ALA A CA 1
ATOM 819 C C . ALA A 1 108 ? -20.219 9.438 6.066 1 97.88 108 ALA A C 1
ATOM 821 O O . ALA A 1 108 ? -19.141 9.703 6.605 1 97.88 108 ALA A O 1
ATOM 822 N N . GLU A 1 109 ? -21.141 8.82 6.688 1 97.75 109 GLU A N 1
ATOM 823 C CA . GLU A 1 109 ? -21.016 8.391 8.078 1 97.75 109 GLU A CA 1
ATOM 824 C C . GLU A 1 109 ? -19.875 7.387 8.242 1 97.75 109 GLU A C 1
ATOM 826 O O . GLU A 1 109 ? -19.062 7.512 9.156 1 97.75 109 GLU A O 1
ATOM 831 N N . THR A 1 110 ? -19.844 6.402 7.391 1 98.12 110 THR A N 1
ATOM 832 C CA . THR A 1 110 ? -18.812 5.383 7.441 1 98.12 110 THR A CA 1
ATOM 833 C C . THR A 1 110 ? -17.422 6.008 7.238 1 98.12 110 THR A C 1
ATOM 835 O O . THR A 1 110 ? -16.5 5.738 8.008 1 98.12 110 THR A O 1
ATOM 838 N N . LEU A 1 111 ? -17.328 6.898 6.238 1 98.5 111 LEU A N 1
ATOM 839 C CA . LEU A 1 111 ? -16.031 7.48 5.902 1 98.5 111 LEU A CA 1
ATOM 840 C C . LEU A 1 111 ? -15.57 8.461 6.98 1 98.5 111 LEU A C 1
ATOM 842 O O . LEU A 1 111 ? -14.383 8.562 7.266 1 98.5 111 LEU A O 1
ATOM 846 N N . ARG A 1 112 ? -16.5 9.125 7.609 1 98.31 112 ARG A N 1
ATOM 847 C CA . ARG A 1 112 ? -16.141 9.984 8.734 1 98.31 112 ARG A CA 1
ATOM 848 C C . ARG A 1 112 ? -15.586 9.164 9.891 1 98.31 112 ARG A C 1
ATOM 850 O O . ARG A 1 112 ? -14.625 9.586 10.547 1 98.31 112 ARG A O 1
ATOM 857 N N . ALA A 1 113 ? -16.188 8.047 10.141 1 98.56 113 ALA A N 1
ATOM 858 C CA . ALA A 1 113 ? -15.711 7.164 11.203 1 98.56 113 ALA A CA 1
ATOM 859 C C . ALA A 1 113 ? -14.312 6.629 10.891 1 98.56 113 ALA A C 1
ATOM 861 O O . ALA A 1 113 ? -13.484 6.48 11.789 1 98.56 113 ALA A O 1
ATOM 862 N N . VAL A 1 114 ? -14.047 6.332 9.617 1 98.75 114 VAL A N 1
ATOM 863 C CA . VAL A 1 114 ? -12.719 5.883 9.203 1 98.75 114 VAL A CA 1
ATOM 864 C C . VAL A 1 114 ? -11.703 6.992 9.453 1 98.75 114 VAL A C 1
ATOM 866 O O . VAL A 1 114 ? -10.641 6.754 10.039 1 98.75 114 VAL A O 1
ATOM 869 N N . VAL A 1 115 ? -12.008 8.195 9.016 1 98.75 115 VAL A N 1
ATOM 870 C CA . VAL A 1 115 ? -11.102 9.328 9.195 1 98.75 115 VAL A CA 1
ATOM 871 C C . VAL A 1 115 ? -10.805 9.516 10.688 1 98.75 115 VAL A C 1
ATOM 873 O O . VAL A 1 115 ? -9.648 9.695 11.078 1 98.75 115 VAL A O 1
ATOM 876 N N . ALA A 1 116 ? -11.812 9.422 11.484 1 98.5 116 ALA A N 1
ATOM 877 C CA . ALA A 1 116 ? -11.656 9.602 12.93 1 98.5 116 ALA A CA 1
ATOM 878 C C . ALA A 1 116 ? -10.766 8.508 13.516 1 98.5 116 ALA A C 1
ATOM 880 O O . ALA A 1 116 ? -9.883 8.797 14.336 1 98.5 116 ALA A O 1
ATOM 881 N N . ALA A 1 117 ? -10.961 7.301 13.133 1 98.62 117 ALA A N 1
ATOM 882 C CA . ALA A 1 117 ? -10.18 6.176 13.648 1 98.62 117 ALA A CA 1
ATOM 883 C C . ALA A 1 117 ? -8.719 6.285 13.234 1 98.62 117 ALA A C 1
ATOM 885 O O . ALA A 1 117 ? -7.816 6.062 14.047 1 98.62 117 ALA A O 1
ATOM 886 N N . VAL A 1 118 ? -8.484 6.637 11.953 1 98.75 118 VAL A N 1
ATOM 887 C CA . VAL A 1 118 ? -7.129 6.773 11.43 1 98.75 118 VAL A CA 1
ATOM 888 C C . VAL A 1 118 ? -6.402 7.895 12.172 1 98.75 118 VAL A C 1
ATOM 890 O O . VAL A 1 118 ? -5.25 7.73 12.578 1 98.75 118 VAL A O 1
ATOM 893 N N . THR A 1 119 ? -7.074 9 12.367 1 98.06 119 THR A N 1
ATOM 894 C CA . THR A 1 119 ? -6.461 10.156 13 1 98.06 119 THR A CA 1
ATOM 895 C C . THR A 1 119 ? -6.168 9.875 14.469 1 98.06 119 THR A C 1
ATOM 897 O O . THR A 1 119 ? -5.199 10.398 15.031 1 98.06 119 THR A O 1
ATOM 900 N N . ALA A 1 120 ? -6.941 9.023 15.109 1 97.31 120 ALA A N 1
ATOM 901 C CA . ALA A 1 120 ? -6.77 8.688 16.516 1 97.31 120 ALA A CA 1
ATOM 902 C C . ALA A 1 120 ? -5.5 7.871 16.734 1 97.31 120 ALA A C 1
ATOM 904 O O . ALA A 1 120 ? -4.922 7.891 17.828 1 97.31 120 ALA A O 1
ATOM 905 N N . ILE A 1 121 ? -5.008 7.156 15.758 1 96.62 121 ILE A N 1
ATOM 906 C CA . ILE A 1 121 ? -3.848 6.297 15.945 1 96.62 121 ILE A CA 1
ATOM 907 C C . ILE A 1 121 ? -2.701 6.777 15.055 1 96.62 121 ILE A C 1
ATOM 909 O O . ILE A 1 121 ? -1.764 6.023 14.781 1 96.62 121 ILE A O 1
ATOM 913 N N . SER A 1 122 ? -2.756 7.922 14.602 1 95.81 122 SER A N 1
ATOM 914 C CA . SER A 1 122 ? -1.885 8.492 13.578 1 95.81 122 SER A CA 1
ATOM 915 C C . SER A 1 122 ? -0.416 8.367 13.969 1 95.81 122 SER A C 1
ATOM 917 O O . SER A 1 122 ? -0.081 8.375 15.156 1 95.81 122 SER A O 1
ATOM 919 N N . LEU A 1 123 ? 0.429 8.195 13 1 96.12 123 LEU A N 1
ATOM 920 C CA . LEU A 1 123 ? 1.875 8.102 13.172 1 96.12 123 LEU A CA 1
ATOM 921 C C . LEU A 1 123 ? 2.576 9.305 12.555 1 96.12 123 LEU A C 1
ATOM 923 O O . LEU A 1 123 ? 3.768 9.242 12.242 1 96.12 123 LEU A O 1
ATOM 927 N N . TRP A 1 124 ? 1.769 10.32 12.258 1 95.12 124 TRP A N 1
ATOM 928 C CA . TRP A 1 124 ? 2.346 11.57 11.773 1 95.12 124 TRP A CA 1
ATOM 929 C C . TRP A 1 124 ? 2.096 12.695 12.773 1 95.12 124 TRP A C 1
ATOM 931 O O . TRP A 1 124 ? 1.261 12.57 13.672 1 95.12 124 TRP A O 1
ATOM 941 N N . MET B 1 1 ? -25.266 -17.656 11.953 1 30.48 1 MET B N 1
ATOM 942 C CA . MET B 1 1 ? -23.922 -18.031 11.523 1 30.48 1 MET B CA 1
ATOM 943 C C . MET B 1 1 ? -23.172 -16.828 10.961 1 30.48 1 MET B C 1
ATOM 945 O O . MET B 1 1 ? -23.578 -16.25 9.961 1 30.48 1 MET B O 1
ATOM 949 N N . ASP B 1 2 ? -22.922 -15.828 11.672 1 37.5 2 ASP B N 1
ATOM 950 C CA . ASP B 1 2 ? -22.516 -14.484 11.281 1 37.5 2 ASP B CA 1
ATOM 951 C C . ASP B 1 2 ? -21.438 -14.516 10.195 1 37.5 2 ASP B C 1
ATOM 953 O O . ASP B 1 2 ? -20.359 -15.055 10.414 1 37.5 2 ASP B O 1
ATOM 957 N N . ARG B 1 3 ? -21.797 -14.758 9.078 1 39.25 3 ARG B N 1
ATOM 958 C CA . ARG B 1 3 ? -21.094 -15.031 7.828 1 39.25 3 ARG B CA 1
ATOM 959 C C . ARG B 1 3 ? -19.859 -14.141 7.688 1 39.25 3 ARG B C 1
ATOM 961 O O . ARG B 1 3 ? -19.219 -14.125 6.637 1 39.25 3 ARG B O 1
ATOM 968 N N . ASP B 1 4 ? -19.688 -12.961 8.258 1 54.25 4 ASP B N 1
ATOM 969 C CA . ASP B 1 4 ? -18.719 -12.07 7.637 1 54.25 4 ASP B CA 1
ATOM 970 C C . ASP B 1 4 ? -17.297 -12.633 7.746 1 54.25 4 ASP B C 1
ATOM 972 O O . ASP B 1 4 ? -16.656 -12.523 8.797 1 54.25 4 ASP B O 1
ATOM 976 N N . GLY B 1 5 ? -17.156 -13.898 7.359 1 66.12 5 GLY B N 1
ATOM 977 C CA . GLY B 1 5 ? -16.094 -14.883 7.281 1 66.12 5 GLY B CA 1
ATOM 978 C C . GLY B 1 5 ? -14.734 -14.266 7.027 1 66.12 5 GLY B C 1
ATOM 979 O O . GLY B 1 5 ? -13.773 -14.984 6.73 1 66.12 5 GLY B O 1
ATOM 980 N N . VAL B 1 6 ? -14.648 -13.008 6.859 1 79.06 6 VAL B N 1
ATOM 981 C CA . VAL B 1 6 ? -13.32 -12.43 6.672 1 79.06 6 VAL B CA 1
ATOM 982 C C . VAL B 1 6 ? -12.57 -12.414 8 1 79.06 6 VAL B C 1
ATOM 984 O O . VAL B 1 6 ? -13.141 -12.07 9.039 1 79.06 6 VAL B O 1
ATOM 987 N N . ARG B 1 7 ? -11.383 -12.953 7.949 1 84.12 7 ARG B N 1
ATOM 988 C CA . ARG B 1 7 ? -10.547 -12.992 9.141 1 84.12 7 ARG B CA 1
ATOM 989 C C . ARG B 1 7 ? -9.805 -11.672 9.336 1 84.12 7 ARG B C 1
ATOM 991 O O . ARG B 1 7 ? -9.219 -11.141 8.391 1 84.12 7 ARG B O 1
ATOM 998 N N . PHE B 1 8 ? -9.953 -11.109 10.586 1 90.56 8 PHE B N 1
ATOM 999 C CA . PHE B 1 8 ? -9.18 -9.93 10.953 1 90.56 8 PHE B CA 1
ATOM 1000 C C . PHE B 1 8 ? -8.281 -10.219 12.141 1 90.56 8 PHE B C 1
ATOM 1002 O O . PHE B 1 8 ? -8.625 -11.023 13.008 1 90.56 8 PHE B O 1
ATOM 1009 N N . PRO B 1 9 ? -7.137 -9.617 12.242 1 92.31 9 PRO B N 1
ATOM 1010 C CA . PRO B 1 9 ? -6.555 -8.727 11.242 1 92.31 9 PRO B CA 1
ATOM 1011 C C . PRO B 1 9 ? -6.164 -9.453 9.953 1 92.31 9 PRO B C 1
ATOM 1013 O O . PRO B 1 9 ? -5.969 -10.672 9.961 1 92.31 9 PRO B O 1
ATOM 1016 N N . VAL B 1 10 ? -6.098 -8.703 8.789 1 96.38 10 VAL B N 1
ATOM 1017 C CA . VAL B 1 10 ? -5.605 -9.227 7.516 1 96.38 10 VAL B CA 1
ATOM 1018 C C . VAL B 1 10 ? -4.246 -9.891 7.727 1 96.38 10 VAL B C 1
ATOM 1020 O O . VAL B 1 10 ? -3.365 -9.32 8.375 1 96.38 10 VAL B O 1
ATOM 1023 N N . PRO B 1 11 ? -4.094 -11.148 7.168 1 96.88 11 PRO B N 1
ATOM 1024 C CA . PRO B 1 11 ? -2.783 -11.781 7.328 1 96.88 11 PRO B CA 1
ATOM 1025 C C . PRO B 1 11 ? -1.645 -10.938 6.766 1 96.88 11 PRO B C 1
ATOM 1027 O O . PRO B 1 11 ? -1.752 -10.414 5.652 1 96.88 11 PRO B O 1
ATOM 1030 N N . HIS B 1 12 ? -0.596 -10.719 7.586 1 96.69 12 HIS B N 1
ATOM 1031 C CA . HIS B 1 12 ? 0.555 -9.945 7.129 1 96.69 12 HIS B CA 1
ATOM 1032 C C . HIS B 1 12 ? 1.844 -10.453 7.77 1 96.69 12 HIS B C 1
ATOM 1034 O O . HIS B 1 12 ? 1.808 -11.141 8.789 1 96.69 12 HIS B O 1
ATOM 1040 N N . ARG B 1 13 ? 2.914 -10.211 7.078 1 96.56 13 ARG B N 1
ATOM 1041 C CA . ARG B 1 13 ? 4.258 -10.523 7.555 1 96.56 13 ARG B CA 1
ATOM 1042 C C . ARG B 1 13 ? 5.203 -9.344 7.336 1 96.56 13 ARG B C 1
ATOM 1044 O O . ARG B 1 13 ? 5.141 -8.68 6.301 1 96.56 13 ARG B O 1
ATOM 1051 N N . ASN B 1 14 ? 6.035 -9.047 8.336 1 96 14 ASN B N 1
ATOM 1052 C CA . ASN B 1 14 ? 7.078 -8.031 8.242 1 96 14 ASN B CA 1
ATOM 1053 C C . ASN B 1 14 ? 8.43 -8.578 8.688 1 96 14 ASN B C 1
ATOM 1055 O O . ASN B 1 14 ? 8.57 -9.078 9.797 1 96 14 ASN B O 1
ATOM 1059 N N . VAL B 1 15 ? 9.406 -8.492 7.836 1 97.31 15 VAL B N 1
ATOM 1060 C CA . VAL B 1 15 ? 10.75 -8.953 8.164 1 97.31 15 VAL B CA 1
ATOM 1061 C C . VAL B 1 15 ? 11.781 -7.91 7.742 1 97.31 15 VAL B C 1
ATOM 1063 O O . VAL B 1 15 ? 11.523 -7.109 6.84 1 97.31 15 VAL B O 1
ATOM 1066 N N . THR B 1 16 ? 12.859 -7.895 8.469 1 97.38 16 THR B N 1
ATOM 1067 C CA . THR B 1 16 ? 14.023 -7.109 8.055 1 97.38 16 THR B CA 1
ATOM 1068 C C . THR B 1 16 ? 15.18 -8.023 7.672 1 97.38 16 THR B C 1
ATOM 1070 O O . THR B 1 16 ? 15.602 -8.867 8.461 1 97.38 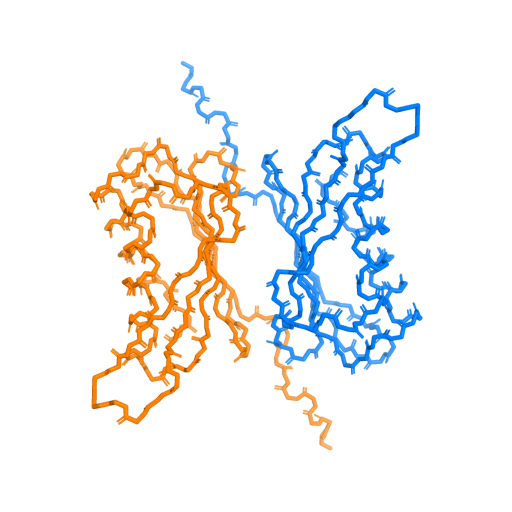16 THR B O 1
ATOM 1073 N N . VAL B 1 17 ? 15.625 -7.883 6.473 1 97.5 17 VAL B N 1
ATOM 1074 C CA . VAL B 1 17 ? 16.719 -8.727 5.977 1 97.5 17 VAL B CA 1
ATOM 1075 C C . VAL B 1 17 ? 17.844 -7.844 5.457 1 97.5 17 VAL B C 1
ATOM 1077 O O . VAL B 1 17 ? 17.672 -6.645 5.246 1 97.5 17 VAL B O 1
ATOM 1080 N N . ASN B 1 18 ? 19.062 -8.484 5.336 1 97.19 18 ASN B N 1
ATOM 1081 C CA . ASN B 1 18 ? 20.203 -7.797 4.727 1 97.19 18 ASN B CA 1
ATOM 1082 C C . ASN B 1 18 ? 20.344 -8.133 3.244 1 97.19 18 ASN B C 1
ATOM 1084 O O . ASN B 1 18 ? 20.516 -9.297 2.883 1 97.19 18 ASN B O 1
ATOM 1088 N N . ILE B 1 19 ? 20.172 -7.066 2.342 1 97.56 19 ILE B N 1
ATOM 1089 C CA . ILE B 1 19 ? 20.344 -7.246 0.904 1 97.56 19 ILE B CA 1
ATOM 1090 C C . ILE B 1 19 ? 21.484 -6.359 0.399 1 97.56 19 ILE B C 1
ATOM 1092 O O . ILE B 1 19 ? 21.359 -5.133 0.376 1 97.56 19 ILE B O 1
ATOM 1096 N N . LYS B 1 20 ? 22.5 -6.953 -0.093 1 95.5 20 LYS B N 1
ATOM 1097 C CA . LYS B 1 20 ? 23.672 -6.266 -0.609 1 95.5 20 LYS B CA 1
ATOM 1098 C C . LYS B 1 20 ? 24.219 -5.262 0.406 1 95.5 20 LYS B C 1
ATOM 1100 O O . LYS B 1 20 ? 24.5 -4.113 0.06 1 95.5 20 LYS B O 1
ATOM 1105 N N . GLY B 1 21 ? 24.141 -5.625 1.659 1 95 21 GLY B N 1
ATOM 1106 C CA . GLY B 1 21 ? 24.703 -4.809 2.723 1 95 21 GLY B CA 1
ATOM 1107 C C . GLY B 1 21 ? 23.766 -3.742 3.23 1 95 21 GLY B C 1
ATOM 1108 O O . GLY B 1 21 ? 24.141 -2.922 4.07 1 95 21 GLY B O 1
ATOM 1109 N N . ALA B 1 22 ? 22.609 -3.746 2.754 1 96.56 22 ALA B N 1
ATOM 1110 C CA . ALA B 1 22 ? 21.625 -2.762 3.18 1 96.56 22 ALA B CA 1
ATOM 1111 C C . ALA B 1 22 ? 20.469 -3.426 3.936 1 96.56 22 ALA B C 1
ATOM 1113 O O . ALA B 1 22 ? 19.891 -4.402 3.457 1 96.56 22 ALA B O 1
ATOM 1114 N N . LYS B 1 23 ? 20.25 -2.877 5.156 1 97.19 23 LYS B N 1
ATOM 1115 C CA . LYS B 1 23 ? 19.062 -3.326 5.867 1 97.19 23 LYS B CA 1
ATOM 1116 C C . LYS B 1 23 ? 17.797 -3.057 5.055 1 97.19 23 LYS B C 1
ATOM 1118 O O . LYS B 1 23 ? 17.578 -1.933 4.598 1 97.19 23 LYS B O 1
ATOM 1123 N N . THR B 1 24 ? 17 -4.082 4.746 1 97.81 24 THR B N 1
ATOM 1124 C CA . THR B 1 24 ? 15.82 -3.992 3.906 1 97.81 24 THR B CA 1
ATOM 1125 C C . THR B 1 24 ? 14.578 -4.461 4.664 1 97.81 24 THR B C 1
ATOM 1127 O O . THR B 1 24 ? 14.5 -5.621 5.074 1 97.81 24 THR B O 1
ATOM 1130 N N . ASP B 1 25 ? 13.695 -3.57 4.918 1 98.38 25 ASP B N 1
ATOM 1131 C CA . ASP B 1 25 ? 12.414 -3.9 5.539 1 98.38 25 ASP B CA 1
ATOM 1132 C C . ASP B 1 25 ? 11.406 -4.371 4.496 1 98.38 25 ASP B C 1
ATOM 1134 O O . ASP B 1 25 ? 11.203 -3.709 3.475 1 98.38 25 ASP B O 1
ATOM 1138 N N . ILE B 1 26 ? 10.789 -5.562 4.688 1 98.44 26 ILE B N 1
ATOM 1139 C CA . ILE B 1 26 ? 9.812 -6.117 3.76 1 98.44 26 ILE B CA 1
ATOM 1140 C C . ILE B 1 26 ? 8.492 -6.367 4.492 1 98.44 26 ILE B C 1
ATOM 1142 O O . ILE B 1 26 ? 8.469 -7.047 5.523 1 98.44 26 ILE B O 1
ATOM 1146 N N . LEU B 1 27 ? 7.453 -5.785 4.012 1 97.94 27 LEU B N 1
ATOM 1147 C CA . LEU B 1 27 ? 6.09 -6 4.492 1 97.94 27 LEU B CA 1
ATOM 1148 C C . LEU B 1 27 ? 5.242 -6.684 3.424 1 97.94 27 LEU B C 1
ATOM 1150 O O . LEU B 1 27 ? 5.254 -6.277 2.26 1 97.94 27 LEU B O 1
ATOM 1154 N N . ILE B 1 28 ? 4.527 -7.758 3.779 1 98.5 28 ILE B N 1
ATOM 1155 C CA . ILE B 1 28 ? 3.564 -8.414 2.902 1 98.5 28 ILE B CA 1
ATOM 1156 C C . ILE B 1 28 ? 2.193 -8.445 3.572 1 98.5 28 ILE B C 1
ATOM 1158 O O . ILE B 1 28 ? 2.072 -8.836 4.734 1 98.5 28 ILE B O 1
ATOM 1162 N N . CYS B 1 29 ? 1.165 -7.977 2.918 1 97.88 29 CYS B N 1
ATOM 1163 C CA . CYS B 1 29 ? -0.219 -8.117 3.354 1 97.88 29 CYS B CA 1
ATOM 1164 C C . CYS B 1 29 ? -1.034 -8.906 2.332 1 97.88 29 CYS B C 1
ATOM 1166 O O . CYS B 1 29 ? -0.973 -8.625 1.134 1 97.88 29 CYS B O 1
ATOM 1168 N N . SER B 1 30 ? -1.755 -9.859 2.844 1 98.06 30 SER B N 1
ATOM 1169 C CA . SER B 1 30 ? -2.488 -10.781 1.987 1 98.06 30 SER B CA 1
ATOM 1170 C C . SER B 1 30 ? -3.984 -10.484 2.002 1 98.06 30 SER B C 1
ATOM 1172 O O . SER B 1 30 ? -4.73 -11.07 2.787 1 98.06 30 SER B O 1
ATOM 1174 N N . TYR B 1 31 ? -4.445 -9.641 1.099 1 97.69 31 TYR B N 1
ATOM 1175 C CA . TYR B 1 31 ? -5.855 -9.297 0.958 1 97.69 31 TYR B CA 1
ATOM 1176 C C . TYR B 1 31 ? -6.559 -10.266 0.016 1 97.69 31 TYR B C 1
ATOM 1178 O O . TYR B 1 31 ? -5.91 -11.016 -0.715 1 97.69 31 TYR B O 1
ATOM 1186 N N . GLU B 1 32 ? -7.844 -10.227 0.067 1 96.62 32 GLU B N 1
ATOM 1187 C CA . GLU B 1 32 ? -8.648 -11.133 -0.746 1 96.62 32 GLU B CA 1
ATOM 1188 C C . GLU B 1 32 ? -8.438 -10.875 -2.234 1 96.62 32 GLU B C 1
ATOM 1190 O O . GLU B 1 32 ? -8.438 -11.812 -3.039 1 96.62 32 GLU B O 1
ATOM 1195 N N . ASP B 1 33 ? -8.242 -9.648 -2.555 1 96.81 33 ASP B N 1
ATOM 1196 C CA . ASP B 1 33 ? -8.188 -9.297 -3.971 1 96.81 33 ASP B CA 1
ATOM 1197 C C . ASP B 1 33 ? -6.766 -8.93 -4.395 1 96.81 33 ASP B C 1
ATOM 1199 O O . ASP B 1 33 ? -6.461 -8.883 -5.586 1 96.81 33 ASP B O 1
ATOM 1203 N N . HIS B 1 34 ? -5.906 -8.578 -3.455 1 98 34 HIS B N 1
ATOM 1204 C CA . HIS B 1 34 ? -4.555 -8.125 -3.75 1 98 34 HIS B CA 1
ATOM 1205 C C . HIS B 1 34 ? -3.545 -8.711 -2.771 1 98 34 HIS B C 1
ATOM 1207 O O . HIS B 1 34 ? -3.902 -9.078 -1.648 1 98 34 HIS B O 1
ATOM 1213 N N . ILE B 1 35 ? -2.363 -8.836 -3.279 1 98.62 35 ILE B N 1
ATOM 1214 C CA . ILE B 1 35 ? -1.194 -8.953 -2.414 1 98.62 35 ILE B CA 1
ATOM 1215 C C . ILE B 1 35 ? -0.445 -7.621 -2.375 1 98.62 35 ILE B C 1
ATOM 1217 O O . ILE B 1 35 ? -0.093 -7.07 -3.42 1 98.62 35 ILE B O 1
ATOM 1221 N N . LEU B 1 36 ? -0.267 -7.066 -1.157 1 98.56 36 LEU B N 1
ATOM 1222 C CA . LEU B 1 36 ? 0.561 -5.879 -0.987 1 98.56 36 LEU B CA 1
ATOM 1223 C C . LEU B 1 36 ? 1.968 -6.254 -0.535 1 98.56 36 LEU B C 1
ATOM 1225 O O . LEU B 1 36 ? 2.137 -6.941 0.475 1 98.56 36 LEU B O 1
ATOM 1229 N N . VAL B 1 37 ? 2.971 -5.828 -1.317 1 98.81 37 VAL B N 1
ATOM 1230 C CA . VAL B 1 37 ? 4.367 -6.012 -0.945 1 98.81 37 VAL B CA 1
ATOM 1231 C C . VAL B 1 37 ? 5.07 -4.656 -0.896 1 98.81 37 VAL B C 1
ATOM 1233 O O . VAL B 1 37 ? 5.031 -3.895 -1.865 1 98.81 37 VAL B O 1
ATOM 1236 N N . VAL B 1 38 ? 5.68 -4.344 0.215 1 98.62 38 VAL B N 1
ATOM 1237 C CA . VAL B 1 38 ? 6.508 -3.146 0.345 1 98.62 38 VAL B CA 1
ATOM 1238 C C . VAL B 1 38 ? 7.926 -3.543 0.743 1 98.62 38 VAL B C 1
ATOM 1240 O O . VAL B 1 38 ? 8.125 -4.234 1.743 1 98.62 38 VAL B O 1
ATOM 1243 N N . ALA B 1 39 ? 8.891 -3.145 -0.018 1 98.69 39 ALA B N 1
ATOM 1244 C CA . ALA B 1 39 ? 10.305 -3.352 0.292 1 98.69 39 ALA B CA 1
ATOM 1245 C C . ALA B 1 39 ? 11.062 -2.029 0.284 1 98.69 39 ALA B C 1
ATOM 1247 O O . ALA B 1 39 ? 11.055 -1.306 -0.715 1 98.69 39 ALA B O 1
ATOM 1248 N N . THR B 1 40 ? 11.695 -1.688 1.442 1 98.19 40 THR B N 1
ATOM 1249 C CA . THR B 1 40 ? 12.406 -0.413 1.48 1 98.19 40 THR B CA 1
ATOM 1250 C C . THR B 1 40 ? 13.734 -0.556 2.213 1 98.19 40 THR B C 1
ATOM 1252 O O . THR B 1 40 ? 13.828 -1.286 3.201 1 98.19 40 THR B O 1
ATOM 1255 N N . GLN B 1 41 ? 14.734 0.107 1.659 1 97.38 41 GLN B N 1
ATOM 1256 C CA . GLN B 1 41 ? 16.062 0.233 2.252 1 97.38 41 GLN B CA 1
ATOM 1257 C C . GLN B 1 41 ? 16.328 1.667 2.703 1 97.38 41 GLN B C 1
ATOM 1259 O O . GLN B 1 41 ? 17.281 1.923 3.441 1 97.38 41 GLN B O 1
ATOM 1264 N N . ILE B 1 42 ? 15.469 2.584 2.293 1 96.19 42 ILE B N 1
ATOM 1265 C CA . ILE B 1 42 ? 15.734 4.004 2.496 1 96.19 42 ILE B CA 1
ATOM 1266 C C . ILE B 1 42 ? 14.617 4.625 3.33 1 96.19 42 ILE B C 1
ATOM 1268 O O . ILE B 1 42 ? 14.547 5.848 3.471 1 96.19 42 ILE B O 1
ATOM 1272 N N . GLY B 1 43 ? 13.742 3.822 3.781 1 95.88 43 GLY B N 1
ATOM 1273 C CA . GLY B 1 43 ? 12.641 4.277 4.613 1 95.88 43 GLY B CA 1
ATOM 1274 C C . GLY B 1 43 ? 11.531 4.941 3.826 1 95.88 43 GLY B C 1
ATOM 1275 O O . GLY B 1 43 ? 10.555 5.422 4.402 1 95.88 43 GLY B O 1
ATOM 1276 N N . SER B 1 44 ? 11.711 5.035 2.545 1 96.94 44 SER B N 1
ATOM 1277 C CA . SER B 1 44 ? 10.719 5.59 1.622 1 96.94 44 SER B CA 1
ATOM 1278 C C . SER B 1 44 ? 9.953 4.484 0.907 1 96.94 44 SER B C 1
ATOM 1280 O O . SER B 1 44 ? 10.422 3.35 0.824 1 96.94 44 SER B O 1
ATOM 1282 N N . MET B 1 45 ? 8.695 4.871 0.46 1 97 45 MET B N 1
ATOM 1283 C CA . MET B 1 45 ? 7.938 3.902 -0.326 1 97 45 MET B CA 1
ATOM 1284 C C . MET B 1 45 ? 8.523 3.754 -1.725 1 97 45 MET B C 1
ATOM 1286 O O . MET B 1 45 ? 8.422 2.689 -2.338 1 97 45 MET B O 1
ATOM 1290 N N . GLY B 1 46 ? 9.117 4.801 -2.252 1 97.06 46 GLY B N 1
ATOM 1291 C CA . GLY B 1 46 ? 9.75 4.758 -3.561 1 97.06 46 GLY B CA 1
ATOM 1292 C C . GLY B 1 46 ? 8.758 4.633 -4.699 1 97.06 46 GLY B C 1
ATOM 1293 O O . GLY B 1 46 ? 7.824 5.426 -4.805 1 97.06 46 GLY B O 1
ATOM 1294 N N . THR B 1 47 ? 8.977 3.686 -5.609 1 98 47 THR B N 1
ATOM 1295 C CA . THR B 1 47 ? 8.133 3.486 -6.781 1 98 47 THR B CA 1
ATOM 1296 C C . THR B 1 47 ? 7.035 2.463 -6.492 1 98 47 THR B C 1
ATOM 1298 O O . THR B 1 47 ? 7.309 1.398 -5.93 1 98 47 THR B O 1
ATOM 1301 N N . ILE B 1 48 ? 5.812 2.828 -6.816 1 98.25 48 ILE B N 1
ATOM 1302 C CA . ILE B 1 48 ? 4.672 1.939 -6.613 1 98.25 48 ILE B CA 1
ATOM 1303 C C . ILE B 1 48 ? 4.211 1.374 -7.953 1 98.25 48 ILE B C 1
ATOM 1305 O O . ILE B 1 48 ? 3.971 2.125 -8.898 1 98.25 48 ILE B O 1
ATOM 1309 N N . LEU B 1 49 ? 4.109 0.059 -8.023 1 98.44 49 LEU B N 1
ATOM 1310 C CA . LEU B 1 49 ? 3.699 -0.634 -9.242 1 98.44 49 LEU B CA 1
ATOM 1311 C C . LEU B 1 49 ? 2.457 -1.485 -8.992 1 98.44 49 LEU B C 1
ATOM 1313 O O . LEU B 1 49 ? 2.213 -1.915 -7.859 1 98.44 49 LEU B O 1
ATOM 1317 N N . HIS B 1 50 ? 1.708 -1.651 -10 1 98.12 50 HIS B N 1
ATOM 1318 C CA . HIS B 1 50 ? 0.581 -2.576 -10.016 1 98.12 50 HIS B CA 1
ATOM 1319 C C . HIS B 1 50 ? 0.759 -3.639 -11.102 1 98.12 50 HIS B C 1
ATOM 1321 O O . HIS B 1 50 ? 1.177 -3.33 -12.219 1 98.12 50 HIS B O 1
ATOM 1327 N N . ALA B 1 51 ? 0.492 -4.887 -10.773 1 98.5 51 ALA B N 1
ATOM 1328 C CA . ALA B 1 51 ? 0.626 -5.977 -11.734 1 98.5 51 ALA B CA 1
ATOM 1329 C C . ALA B 1 51 ? -0.522 -6.973 -11.594 1 98.5 51 ALA B C 1
ATOM 1331 O O . ALA B 1 51 ? -0.983 -7.25 -10.484 1 98.5 51 ALA B O 1
ATOM 1332 N N . ARG B 1 52 ? -0.941 -7.535 -12.719 1 97.62 52 ARG B N 1
ATOM 1333 C CA . ARG B 1 52 ? -2.016 -8.523 -12.703 1 97.62 52 ARG B CA 1
ATOM 1334 C C . ARG B 1 52 ? -1.943 -9.43 -13.93 1 97.62 52 ARG B C 1
ATOM 1336 O O . ARG B 1 52 ? -1.433 -9.023 -14.977 1 97.62 52 ARG B O 1
ATOM 1343 N N . LYS B 1 53 ? -2.432 -10.617 -13.664 1 96.56 53 LYS B N 1
ATOM 1344 C CA . LYS B 1 53 ? -2.596 -11.523 -14.797 1 96.56 53 LYS B CA 1
ATOM 1345 C C . LYS B 1 53 ? -3.717 -11.055 -15.719 1 96.56 53 LYS B C 1
ATOM 1347 O O . LYS B 1 53 ? -4.793 -10.68 -15.25 1 96.56 53 LYS B O 1
ATOM 1352 N N . GLU B 1 54 ? -3.416 -11 -17.047 1 92.12 54 GLU B N 1
ATOM 1353 C CA . GLU B 1 54 ? -4.449 -10.648 -18.031 1 92.12 54 GLU B CA 1
ATOM 1354 C C . GLU B 1 54 ? -5.434 -11.797 -18.219 1 92.12 54 GLU B C 1
ATOM 1356 O O . GLU B 1 54 ? -5.031 -12.961 -18.344 1 92.12 54 GLU B O 1
ATOM 1361 N N . GLU B 1 55 ? -6.695 -11.266 -18.031 1 80.75 55 GLU B N 1
ATOM 1362 C CA . GLU B 1 55 ? -7.73 -12.258 -18.312 1 80.75 55 GLU B CA 1
ATOM 1363 C C . GLU B 1 55 ? -7.922 -12.445 -19.812 1 80.75 55 GLU B C 1
ATOM 1365 O O . GLU B 1 55 ? -7.922 -11.477 -20.562 1 80.75 55 GLU B O 1
ATOM 1370 N N . GLY B 1 56 ? -7.547 -13.5 -20.391 1 73.12 56 GLY B N 1
ATOM 1371 C CA . GLY B 1 56 ? -7.801 -13.719 -21.797 1 73.12 56 GLY B CA 1
ATOM 1372 C C . GLY B 1 56 ? -7.59 -15.164 -22.219 1 73.12 56 GLY B C 1
ATOM 1373 O O . GLY B 1 56 ? -7.281 -16.016 -21.391 1 73.12 56 GLY B O 1
ATOM 1374 N N . VAL B 1 57 ? -8.062 -15.352 -23.469 1 69.75 57 VAL B N 1
ATOM 1375 C CA . VAL B 1 57 ? -8.195 -16.672 -24.078 1 69.75 57 VAL B CA 1
ATOM 1376 C C . VAL B 1 57 ? -6.816 -17.188 -24.484 1 69.75 57 VAL B C 1
ATOM 1378 O O . VAL B 1 57 ? -6.672 -18.359 -24.859 1 69.75 57 VAL B O 1
ATOM 1381 N N . SER B 1 58 ? -5.863 -16.375 -24.219 1 68 58 SER B N 1
ATOM 1382 C CA . SER B 1 58 ? -4.559 -16.797 -24.719 1 68 58 SER B CA 1
ATOM 1383 C C . SER B 1 58 ? -4.023 -17.984 -23.906 1 68 58 SER B C 1
ATOM 1385 O O . SER B 1 58 ? -4.293 -18.094 -22.703 1 68 58 SER B O 1
ATOM 1387 N N . ILE B 1 59 ? -3.381 -18.953 -24.609 1 75.12 59 ILE B N 1
ATOM 1388 C CA . ILE B 1 59 ? -2.777 -20.156 -24.062 1 75.12 59 ILE B CA 1
ATOM 1389 C C . ILE B 1 59 ? -1.68 -19.781 -23.062 1 75.12 59 ILE B C 1
ATOM 1391 O O . ILE B 1 59 ? -1.5 -20.438 -22.047 1 75.12 59 ILE B O 1
ATOM 1395 N N . ASN B 1 60 ? -0.964 -18.656 -23.422 1 84 60 ASN B N 1
ATOM 1396 C CA . ASN B 1 60 ? 0.089 -18.219 -22.5 1 84 60 ASN B CA 1
ATOM 1397 C C . ASN B 1 60 ? -0.365 -17.031 -21.656 1 84 60 ASN B C 1
ATOM 1399 O O . ASN B 1 60 ? -0.849 -16.031 -22.172 1 84 60 ASN B O 1
ATOM 1403 N N . PRO B 1 61 ? -0.16 -17.328 -20.406 1 86.31 61 PRO B N 1
ATOM 1404 C CA . PRO B 1 61 ? -0.569 -16.219 -19.547 1 86.31 61 PRO B CA 1
ATOM 1405 C C . PRO B 1 61 ? 0.214 -14.938 -19.844 1 86.31 61 PRO B C 1
ATOM 1407 O O . PRO B 1 61 ? 1.42 -14.992 -20.094 1 86.31 61 PRO B O 1
ATOM 1410 N N . THR B 1 62 ? -0.482 -13.852 -19.984 1 93.81 62 THR B N 1
ATOM 1411 C CA . THR B 1 62 ? 0.113 -12.531 -20.109 1 93.81 62 THR B CA 1
ATOM 1412 C C . THR B 1 62 ? -0.131 -11.719 -18.828 1 93.81 62 THR B C 1
ATOM 1414 O O . THR B 1 62 ? -1.105 -11.953 -18.109 1 93.81 62 THR B O 1
ATOM 1417 N N . PHE B 1 63 ? 0.879 -10.914 -18.578 1 96.44 63 PHE B N 1
ATOM 1418 C CA . PHE B 1 63 ? 0.794 -10.109 -17.359 1 96.44 63 PHE B CA 1
ATOM 1419 C C . PHE B 1 63 ? 0.943 -8.625 -17.688 1 96.44 63 PHE B C 1
ATOM 1421 O O . PHE B 1 63 ? 1.797 -8.242 -18.5 1 96.44 63 PHE B O 1
ATOM 1428 N N . ASN B 1 64 ? 0.054 -7.852 -17.062 1 96.56 64 ASN B N 1
ATOM 1429 C CA . ASN B 1 64 ? 0.134 -6.398 -17.188 1 96.56 64 ASN B CA 1
ATOM 1430 C C . ASN B 1 64 ? 0.802 -5.77 -15.969 1 96.56 64 ASN B C 1
ATOM 1432 O O . ASN B 1 64 ? 0.455 -6.094 -14.828 1 96.56 64 ASN B O 1
ATOM 1436 N N . VAL B 1 65 ? 1.819 -4.949 -16.281 1 97.81 65 VAL B N 1
ATOM 1437 C CA . VAL B 1 65 ? 2.506 -4.223 -15.211 1 97.81 65 VAL B CA 1
ATOM 1438 C C . VAL B 1 65 ? 2.428 -2.719 -15.477 1 97.81 65 VAL B C 1
ATOM 1440 O O . VAL B 1 65 ? 2.723 -2.262 -16.594 1 97.81 65 VAL B O 1
ATOM 1443 N N . SER B 1 66 ? 1.992 -1.958 -14.523 1 97.06 66 SER B N 1
ATOM 1444 C CA . SER B 1 66 ? 1.922 -0.505 -14.633 1 97.06 66 SER B CA 1
ATOM 1445 C C . SER B 1 66 ? 2.625 0.173 -13.461 1 97.06 66 SER B C 1
ATOM 1447 O O . SER B 1 66 ? 2.516 -0.279 -12.32 1 97.06 66 SER B O 1
ATOM 1449 N N . VAL B 1 67 ? 3.355 1.229 -13.836 1 97 67 VAL B N 1
ATOM 1450 C CA . VAL B 1 67 ? 3.914 2.084 -12.797 1 97 67 VAL B CA 1
ATOM 1451 C C . VAL B 1 67 ? 2.881 3.125 -12.367 1 97 67 VAL B C 1
ATOM 1453 O O . VAL B 1 67 ? 2.389 3.895 -13.195 1 97 67 VAL B O 1
ATOM 1456 N N . ILE B 1 68 ? 2.555 3.123 -11.117 1 94.88 68 ILE B N 1
ATOM 1457 C CA . ILE B 1 68 ? 1.522 4.004 -10.586 1 94.88 68 ILE B CA 1
ATOM 1458 C C . ILE B 1 68 ? 2.152 5.32 -10.133 1 94.88 68 ILE B C 1
ATOM 1460 O O . ILE B 1 68 ? 1.652 6.398 -10.461 1 94.88 68 ILE B O 1
ATOM 1464 N N . PHE B 1 69 ? 3.191 5.16 -9.352 1 92.75 69 PHE B N 1
ATOM 1465 C CA . PHE B 1 69 ? 3.924 6.305 -8.82 1 92.75 69 PHE B CA 1
ATOM 1466 C C . PHE B 1 69 ? 5.422 6.031 -8.812 1 92.75 69 PHE B C 1
ATOM 1468 O O . PHE B 1 69 ? 5.852 4.906 -8.547 1 92.75 69 PHE B O 1
ATOM 1475 N N . GLY B 1 70 ? 6.156 7.156 -9.016 1 94.62 70 GLY B N 1
ATOM 1476 C CA . GLY B 1 70 ? 7.605 7.039 -8.922 1 94.62 70 GLY B CA 1
ATOM 1477 C C . GLY B 1 70 ? 8.297 7.008 -10.273 1 94.62 70 GLY B C 1
ATOM 1478 O O . GLY B 1 70 ? 7.91 7.742 -11.188 1 94.62 70 GLY B O 1
ATOM 1479 N N . LYS B 1 71 ? 9.32 6.332 -10.328 1 93.69 71 LYS B N 1
ATOM 1480 C CA . LYS B 1 71 ? 10.188 6.289 -11.508 1 93.69 71 LYS B CA 1
ATOM 1481 C C . LYS B 1 71 ? 9.562 5.441 -12.609 1 93.69 71 LYS B C 1
ATOM 1483 O O . LYS B 1 71 ? 9.281 4.258 -12.414 1 93.69 71 LYS B O 1
ATOM 1488 N N . ARG B 1 72 ? 9.477 6.078 -13.82 1 92.75 72 ARG B N 1
ATOM 1489 C CA . ARG B 1 72 ? 8.82 5.379 -14.914 1 92.75 72 ARG B CA 1
ATOM 1490 C C . ARG B 1 72 ? 9.844 4.852 -15.914 1 92.75 72 ARG B C 1
ATOM 1492 O O . ARG B 1 72 ? 9.523 4 -16.75 1 92.75 72 ARG B O 1
ATOM 1499 N N . ASP B 1 73 ? 11 5.316 -15.773 1 94.94 73 ASP B N 1
ATOM 1500 C CA . ASP B 1 73 ? 12.055 4.949 -16.719 1 94.94 73 ASP B CA 1
ATOM 1501 C C . ASP B 1 73 ? 13.031 3.955 -16.094 1 94.94 73 ASP B C 1
ATOM 1503 O O . ASP B 1 73 ? 14.242 4.047 -16.297 1 94.94 73 ASP B O 1
ATOM 1507 N N . GLU B 1 74 ? 12.562 3.076 -15.297 1 95.69 74 GLU B N 1
ATOM 1508 C CA . GLU B 1 74 ? 13.375 2.047 -14.656 1 95.69 74 GLU B CA 1
ATOM 1509 C C . GLU B 1 74 ? 12.859 0.65 -14.992 1 95.69 74 GLU B C 1
ATOM 1511 O O . GLU B 1 74 ? 12.055 0.085 -14.242 1 95.69 74 GLU B O 1
ATOM 1516 N N . PRO B 1 75 ? 13.406 0.043 -16.078 1 96.62 75 PRO B N 1
ATOM 1517 C CA . PRO B 1 75 ? 12.867 -1.231 -16.562 1 96.62 75 PRO B CA 1
ATOM 1518 C C . PRO B 1 75 ? 13.031 -2.363 -15.555 1 96.62 75 PRO B C 1
ATOM 1520 O O . PRO B 1 75 ? 12.219 -3.289 -15.523 1 96.62 75 PRO B O 1
ATOM 1523 N N . MET B 1 76 ? 14.016 -2.283 -14.688 1 97.38 76 MET B N 1
ATOM 1524 C CA . MET B 1 76 ? 14.266 -3.354 -13.727 1 97.38 76 MET B CA 1
ATOM 1525 C C . MET B 1 76 ? 13.156 -3.412 -12.68 1 97.38 76 MET B C 1
ATOM 1527 O O . MET B 1 76 ? 12.836 -4.488 -12.172 1 97.38 76 MET B O 1
ATOM 1531 N N . LEU B 1 77 ? 12.633 -2.307 -12.391 1 98.56 77 LEU B N 1
ATOM 1532 C CA . LEU B 1 77 ? 11.516 -2.283 -11.461 1 98.56 77 LEU B CA 1
ATOM 1533 C C . LEU B 1 77 ? 10.305 -3.01 -12.039 1 98.56 77 LEU B C 1
ATOM 1535 O O . LEU B 1 77 ? 9.648 -3.789 -11.336 1 98.56 77 LEU B O 1
ATOM 1539 N N . VAL B 1 78 ? 10.078 -2.791 -13.312 1 98.44 78 VAL B N 1
ATOM 1540 C CA . VAL B 1 78 ? 8.984 -3.439 -14.023 1 98.44 78 VAL B CA 1
ATOM 1541 C C . VAL B 1 78 ? 9.234 -4.945 -14.094 1 98.44 78 VAL B C 1
ATOM 1543 O O . VAL B 1 78 ? 8.32 -5.742 -13.883 1 98.44 78 VAL B O 1
ATOM 1546 N N . ALA B 1 79 ? 10.445 -5.309 -14.32 1 98.19 79 ALA B N 1
ATOM 1547 C CA . ALA B 1 79 ? 10.82 -6.719 -14.359 1 98.19 79 ALA B CA 1
ATOM 1548 C C . ALA B 1 79 ? 10.594 -7.395 -13.016 1 98.19 79 ALA B C 1
ATOM 1550 O O . ALA B 1 79 ? 10.117 -8.531 -12.953 1 98.19 79 ALA B O 1
ATOM 1551 N N . CYS B 1 80 ? 10.922 -6.711 -11.969 1 98.62 80 CYS B N 1
ATOM 1552 C CA . CYS B 1 80 ? 10.711 -7.223 -10.617 1 98.62 80 CYS B CA 1
ATOM 1553 C C . CYS B 1 80 ? 9.227 -7.492 -10.367 1 98.62 80 CYS B C 1
ATOM 1555 O O . CYS B 1 80 ? 8.867 -8.57 -9.898 1 98.62 80 CYS B O 1
ATOM 1557 N N . ALA B 1 81 ? 8.398 -6.551 -10.703 1 98.81 81 ALA B N 1
ATOM 1558 C CA . ALA B 1 81 ? 6.953 -6.711 -10.531 1 98.81 81 ALA B CA 1
ATOM 1559 C C . ALA B 1 81 ? 6.434 -7.879 -11.367 1 98.81 81 ALA B C 1
ATOM 1561 O O . ALA B 1 81 ? 5.602 -8.664 -10.891 1 98.81 81 ALA B O 1
ATOM 1562 N N . ARG B 1 82 ? 6.938 -7.957 -12.531 1 98.5 82 ARG B N 1
ATOM 1563 C CA . ARG B 1 82 ? 6.523 -9.039 -13.422 1 98.5 82 ARG B CA 1
ATOM 1564 C C . ARG B 1 82 ? 6.891 -10.398 -12.844 1 98.5 82 ARG B C 1
ATOM 1566 O O . ARG B 1 82 ? 6.07 -11.32 -12.836 1 98.5 82 ARG B O 1
ATOM 1573 N N . GLN B 1 83 ? 8.117 -10.539 -12.32 1 98.38 83 GLN B N 1
ATOM 1574 C CA . GLN B 1 83 ? 8.555 -11.797 -11.719 1 98.38 83 GLN B CA 1
ATOM 1575 C C . GLN B 1 83 ? 7.668 -12.18 -10.531 1 98.38 83 GLN B C 1
ATOM 1577 O O . GLN B 1 83 ? 7.254 -13.328 -10.406 1 98.38 83 GLN B O 1
ATOM 1582 N N . LEU B 1 84 ? 7.336 -11.234 -9.719 1 98.75 84 LEU B N 1
ATOM 1583 C CA . LEU B 1 84 ? 6.551 -11.516 -8.523 1 98.75 84 LEU B CA 1
ATOM 1584 C C . LEU B 1 84 ? 5.117 -11.891 -8.891 1 98.75 84 LEU B C 1
ATOM 1586 O O . LEU B 1 84 ? 4.555 -12.836 -8.336 1 98.75 84 LEU B O 1
ATOM 1590 N N . ILE B 1 85 ? 4.488 -11.156 -9.891 1 98.69 85 ILE B N 1
ATOM 1591 C CA . ILE B 1 85 ? 3.109 -11.461 -10.25 1 98.69 85 ILE B CA 1
ATOM 1592 C C . ILE B 1 85 ? 3.037 -12.828 -10.922 1 98.69 85 ILE B C 1
ATOM 1594 O O . ILE B 1 85 ? 2.062 -13.562 -10.75 1 98.69 85 ILE B O 1
ATOM 1598 N N . GLU B 1 86 ? 4.066 -13.141 -11.648 1 97.75 86 GLU B N 1
ATOM 1599 C CA . GLU B 1 86 ? 4.137 -14.477 -12.234 1 97.75 86 GLU B CA 1
ATOM 1600 C C . GLU B 1 86 ? 4.219 -15.547 -11.148 1 97.75 86 GLU B C 1
ATOM 1602 O O . GLU B 1 86 ? 3.564 -16.594 -11.25 1 97.75 86 GLU B O 1
ATOM 1607 N N . HIS B 1 87 ? 5.023 -15.32 -10.148 1 97.75 87 HIS B N 1
ATOM 1608 C CA . HIS B 1 87 ? 5.145 -16.25 -9.039 1 97.75 87 HIS B CA 1
ATOM 1609 C C . HIS B 1 87 ? 3.816 -16.406 -8.305 1 97.75 87 HIS B C 1
ATOM 1611 O O . HIS B 1 87 ? 3.402 -17.531 -7.992 1 97.75 87 HIS B O 1
ATOM 1617 N N . ILE B 1 88 ? 3.148 -15.312 -8.031 1 98.06 88 ILE B N 1
ATOM 1618 C CA . ILE B 1 88 ? 1.847 -15.32 -7.375 1 98.06 88 ILE B CA 1
ATOM 1619 C C . ILE B 1 88 ? 0.851 -16.125 -8.211 1 98.06 88 ILE B C 1
ATOM 1621 O O . ILE B 1 88 ? 0.163 -17 -7.688 1 98.06 88 ILE B O 1
ATOM 1625 N N . SER B 1 89 ? 0.859 -15.859 -9.492 1 96.88 89 SER B N 1
ATOM 1626 C CA . SER B 1 89 ? -0.067 -16.531 -10.398 1 96.88 89 SER B CA 1
ATOM 1627 C C . SER B 1 89 ? 0.231 -18.016 -10.484 1 96.88 89 SER B C 1
ATOM 1629 O O . SER B 1 89 ? -0.688 -18.844 -10.523 1 96.88 89 SER B O 1
ATOM 1631 N N . SER B 1 90 ? 1.441 -18.359 -10.5 1 95.75 90 SER B N 1
ATOM 1632 C CA . SER B 1 90 ? 1.859 -19.75 -10.641 1 95.75 90 SER B CA 1
ATOM 1633 C C . SER B 1 90 ? 1.471 -20.562 -9.414 1 95.75 90 SER B C 1
ATOM 1635 O O . SER B 1 90 ? 1.392 -21.797 -9.484 1 95.75 90 SER B O 1
ATOM 1637 N N . SER B 1 91 ? 1.284 -19.953 -8.297 1 96.81 91 SER B N 1
ATOM 1638 C CA . SER B 1 91 ? 0.845 -20.641 -7.09 1 96.81 91 SER B CA 1
ATOM 1639 C C . SER B 1 91 ? -0.655 -20.906 -7.125 1 96.81 91 SER B C 1
ATOM 1641 O O . SER B 1 91 ? -1.193 -21.562 -6.223 1 96.81 91 SER B O 1
ATOM 1643 N N . GLY B 1 92 ? -1.322 -20.422 -8.102 1 95.25 92 GLY B N 1
ATOM 1644 C CA . GLY B 1 92 ? -2.754 -20.625 -8.258 1 95.25 92 GLY B CA 1
ATOM 1645 C C . GLY B 1 92 ? -3.58 -19.422 -7.812 1 95.25 92 GLY B C 1
ATOM 1646 O O . GLY B 1 92 ? -4.809 -19.453 -7.871 1 95.25 92 GLY B O 1
ATOM 1647 N N . SER B 1 93 ? -2.881 -18.422 -7.414 1 96.94 93 SER B N 1
ATOM 1648 C CA . SER B 1 93 ? -3.586 -17.234 -6.945 1 96.94 93 SER B CA 1
ATOM 1649 C C . SER B 1 93 ? -3.984 -16.328 -8.109 1 96.94 93 SER B C 1
ATOM 1651 O O . SER B 1 93 ? -3.209 -16.141 -9.047 1 96.94 93 SER B O 1
ATOM 1653 N N . SER B 1 94 ? -5.195 -15.766 -8.031 1 95.75 94 SER B N 1
ATOM 1654 C CA . SER B 1 94 ? -5.652 -14.82 -9.047 1 95.75 94 SER B CA 1
ATOM 1655 C C . SER B 1 94 ? -5.504 -13.375 -8.57 1 95.75 94 SER B C 1
ATOM 1657 O O . SER B 1 94 ? -5.922 -12.445 -9.258 1 95.75 94 SER B O 1
ATOM 1659 N N . ARG B 1 95 ? -4.945 -13.242 -7.438 1 97.44 95 ARG B N 1
ATOM 1660 C CA . ARG B 1 95 ? -4.836 -11.922 -6.828 1 97.44 95 ARG B CA 1
ATOM 1661 C C . ARG B 1 95 ? -3.826 -11.0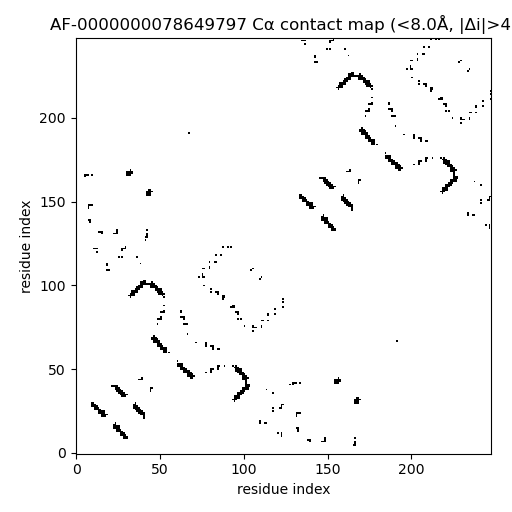55 -7.574 1 97.44 95 ARG B C 1
ATOM 1663 O O . ARG B 1 95 ? -2.822 -11.562 -8.086 1 97.44 95 ARG B O 1
ATOM 1670 N N . ALA B 1 96 ? -4.148 -9.719 -7.66 1 98 96 ALA B N 1
ATOM 1671 C CA . ALA B 1 96 ? -3.221 -8.75 -8.242 1 98 96 ALA B CA 1
ATOM 1672 C C . ALA B 1 96 ? -2.152 -8.336 -7.234 1 98 96 ALA B C 1
ATOM 1674 O O . ALA B 1 96 ? -2.246 -8.672 -6.051 1 98 96 ALA B O 1
ATOM 1675 N N . LEU B 1 97 ? -1.098 -7.758 -7.789 1 98.62 97 LEU B N 1
ATOM 1676 C CA . LEU B 1 97 ? 0.039 -7.348 -6.969 1 98.62 97 LEU B CA 1
ATOM 1677 C C . LEU B 1 97 ? 0.143 -5.828 -6.902 1 98.62 97 LEU B C 1
ATOM 1679 O O . LEU B 1 97 ? 0.072 -5.152 -7.934 1 98.62 97 LEU B O 1
ATOM 1683 N N . VAL B 1 98 ? 0.13 -5.25 -5.684 1 98.69 98 VAL B N 1
ATOM 1684 C CA . VAL B 1 98 ? 0.625 -3.898 -5.441 1 98.69 98 VAL B CA 1
ATOM 1685 C C . VAL B 1 98 ? 2.016 -3.963 -4.816 1 98.69 98 VAL B C 1
ATOM 1687 O O . VAL B 1 98 ? 2.186 -4.5 -3.719 1 98.69 98 VAL B O 1
ATOM 1690 N N . LEU B 1 99 ? 2.998 -3.393 -5.555 1 98.81 99 LEU B N 1
ATOM 1691 C CA . LEU B 1 99 ? 4.398 -3.498 -5.172 1 98.81 99 LEU B CA 1
ATOM 1692 C C . LEU B 1 99 ? 5.016 -2.115 -4.973 1 98.81 99 LEU B C 1
ATOM 1694 O O . LEU B 1 99 ? 4.898 -1.251 -5.844 1 98.81 99 LEU B O 1
ATOM 1698 N N . SER B 1 100 ? 5.562 -1.871 -3.805 1 98.75 100 SER B N 1
ATOM 1699 C CA . SER B 1 100 ? 6.309 -0.649 -3.514 1 98.75 100 SER B CA 1
ATOM 1700 C C . SER B 1 100 ? 7.785 -0.943 -3.275 1 98.75 100 SER B C 1
ATOM 1702 O O . SER B 1 100 ? 8.133 -1.771 -2.43 1 98.75 100 SER B O 1
ATOM 1704 N N . LEU B 1 101 ? 8.656 -0.207 -4.047 1 98.69 101 LEU B N 1
ATOM 1705 C CA . LEU B 1 101 ? 10.086 -0.452 -3.979 1 98.69 101 LEU B CA 1
ATOM 1706 C C . LEU B 1 101 ? 10.844 0.838 -3.682 1 98.69 101 LEU B C 1
ATOM 1708 O O . LEU B 1 101 ? 10.914 1.734 -4.527 1 98.69 101 LEU B O 1
ATOM 1712 N N . GLY B 1 102 ? 11.406 0.986 -2.467 1 98.19 102 GLY B N 1
ATOM 1713 C CA . GLY B 1 102 ? 12.297 2.062 -2.07 1 98.19 102 GLY B CA 1
ATOM 1714 C C . GLY B 1 102 ? 13.719 1.591 -1.803 1 98.19 102 GLY B C 1
ATOM 1715 O O . GLY B 1 102 ? 14.125 1.457 -0.646 1 98.19 102 GLY B O 1
ATOM 1716 N N . LEU B 1 103 ? 14.492 1.432 -2.826 1 97.88 103 LEU B N 1
ATOM 1717 C CA . LEU B 1 103 ? 15.789 0.775 -2.738 1 97.88 103 LEU B CA 1
ATOM 1718 C C . LEU B 1 103 ? 16.922 1.752 -3.062 1 97.88 103 LEU B C 1
ATOM 1720 O O . LEU B 1 103 ? 16.703 2.744 -3.764 1 97.88 103 LEU B O 1
ATOM 1724 N N . LYS B 1 104 ? 18.047 1.45 -2.572 1 96.88 104 LYS B N 1
ATOM 1725 C CA . LYS B 1 104 ? 19.234 2.279 -2.805 1 96.88 104 LYS B CA 1
ATOM 1726 C C . LYS B 1 104 ? 19.688 2.191 -4.258 1 96.88 104 LYS B C 1
ATOM 1728 O O . LYS B 1 104 ? 20.219 3.162 -4.809 1 96.88 104 LYS B O 1
ATOM 1733 N N . ASP B 1 105 ? 19.547 1.017 -4.809 1 95.69 105 ASP B N 1
ATOM 1734 C CA . ASP B 1 105 ? 19.828 0.837 -6.23 1 95.69 105 ASP B CA 1
ATOM 1735 C C . ASP B 1 105 ? 18.844 -0.149 -6.859 1 95.69 105 ASP B C 1
ATOM 1737 O O . ASP B 1 105 ? 18.203 -0.925 -6.156 1 95.69 105 ASP B O 1
ATOM 1741 N N . HIS B 1 106 ? 18.797 -0.049 -8.25 1 97.31 106 HIS B N 1
ATOM 1742 C CA . HIS B 1 106 ? 17.812 -0.85 -8.977 1 97.31 106 HIS B CA 1
ATOM 1743 C C . HIS B 1 106 ? 18.5 -1.835 -9.922 1 97.31 106 HIS B C 1
ATOM 1745 O O . HIS B 1 106 ? 18 -2.088 -11.023 1 97.31 106 HIS B O 1
ATOM 1751 N N . SER B 1 107 ? 19.609 -2.359 -9.383 1 97.31 107 SER B N 1
ATOM 1752 C CA . SER B 1 107 ? 20.328 -3.346 -10.188 1 97.31 107 SER B CA 1
ATOM 1753 C C . SER B 1 107 ? 19.562 -4.672 -10.227 1 97.31 107 SER B C 1
ATOM 1755 O O . SER B 1 107 ? 18.766 -4.965 -9.336 1 97.31 107 SER B O 1
ATOM 1757 N N . ALA B 1 108 ? 19.938 -5.473 -11.289 1 97.88 108 ALA B N 1
ATOM 1758 C CA . ALA B 1 108 ? 19.344 -6.805 -11.422 1 97.88 108 ALA B CA 1
ATOM 1759 C C . ALA B 1 108 ? 19.641 -7.656 -10.188 1 97.88 108 ALA B C 1
ATOM 1761 O O . ALA B 1 108 ? 18.766 -8.391 -9.727 1 97.88 108 ALA B O 1
ATOM 1762 N N . GLU B 1 109 ? 20.797 -7.582 -9.672 1 97.75 109 GLU B N 1
ATOM 1763 C CA . GLU B 1 109 ? 21.203 -8.359 -8.5 1 97.75 109 GLU B CA 1
ATOM 1764 C C . GLU B 1 109 ? 20.344 -7.996 -7.281 1 97.75 109 GLU B C 1
ATOM 1766 O O . GLU B 1 109 ? 19.859 -8.883 -6.574 1 97.75 109 GLU B O 1
ATOM 1771 N N . THR B 1 110 ? 20.188 -6.715 -7.035 1 98.12 110 THR B N 1
ATOM 1772 C CA . THR B 1 110 ? 19.391 -6.25 -5.91 1 98.12 110 THR B CA 1
ATOM 1773 C C . THR B 1 110 ? 17.953 -6.715 -6.043 1 98.12 110 THR B C 1
ATOM 1775 O O . THR B 1 110 ? 17.375 -7.25 -5.094 1 98.12 110 THR B O 1
ATOM 1778 N N . LEU B 1 111 ? 17.375 -6.57 -7.258 1 98.5 111 LEU B N 1
ATOM 1779 C CA . LEU B 1 111 ? 15.977 -6.895 -7.469 1 98.5 111 LEU B CA 1
ATOM 1780 C C . LEU B 1 111 ? 15.75 -8.406 -7.414 1 98.5 111 LEU B C 1
ATOM 1782 O O . LEU B 1 111 ? 14.711 -8.867 -6.93 1 98.5 111 LEU B O 1
ATOM 1786 N N . ARG B 1 112 ? 16.719 -9.164 -7.84 1 98.25 112 ARG B N 1
ATOM 1787 C CA . ARG B 1 112 ? 16.625 -10.617 -7.707 1 98.25 112 ARG B CA 1
ATOM 1788 C C . ARG B 1 112 ? 16.609 -11.031 -6.242 1 98.25 112 ARG B C 1
ATOM 1790 O O . ARG B 1 112 ? 15.859 -11.938 -5.859 1 98.25 112 ARG B O 1
ATOM 1797 N N . ALA B 1 113 ? 17.406 -10.391 -5.457 1 98.56 113 ALA B N 1
ATOM 1798 C CA . ALA B 1 113 ? 17.453 -10.688 -4.027 1 98.56 113 ALA B CA 1
ATOM 1799 C C . ALA B 1 113 ? 16.125 -10.32 -3.357 1 98.56 113 ALA B C 1
ATOM 1801 O O . ALA B 1 113 ? 15.672 -11.016 -2.447 1 98.56 113 ALA B O 1
ATOM 1802 N N . VAL B 1 114 ? 15.508 -9.219 -3.783 1 98.75 114 VAL B N 1
ATOM 1803 C CA . VAL B 1 114 ? 14.211 -8.82 -3.26 1 98.75 114 VAL B CA 1
ATOM 1804 C C . VAL B 1 114 ? 13.164 -9.875 -3.607 1 98.75 114 VAL B C 1
ATOM 1806 O O . VAL B 1 114 ? 12.406 -10.32 -2.742 1 98.75 114 VAL B O 1
ATOM 1809 N N . VAL B 1 115 ? 13.125 -10.289 -4.859 1 98.75 115 VAL B N 1
ATOM 1810 C CA . VAL B 1 115 ? 12.172 -11.305 -5.301 1 98.75 115 VAL B CA 1
ATOM 1811 C C . VAL B 1 115 ? 12.352 -12.57 -4.477 1 98.75 115 VAL B C 1
ATOM 1813 O O . VAL B 1 115 ? 11.367 -13.156 -4 1 98.75 115 VAL B O 1
ATOM 1816 N N . ALA B 1 116 ? 13.57 -12.961 -4.266 1 98.5 116 ALA B N 1
ATOM 1817 C CA . ALA B 1 116 ? 13.867 -14.172 -3.506 1 98.5 116 ALA B CA 1
ATOM 1818 C C . ALA B 1 116 ? 13.391 -14.039 -2.061 1 98.5 116 ALA B C 1
ATOM 1820 O O . ALA B 1 116 ? 12.797 -14.969 -1.51 1 98.5 116 ALA B O 1
ATOM 1821 N N . ALA B 1 117 ? 13.633 -12.938 -1.455 1 98.62 117 ALA B N 1
ATOM 1822 C CA . ALA B 1 117 ? 13.25 -12.703 -0.064 1 98.62 117 ALA B CA 1
ATOM 1823 C C . ALA B 1 117 ? 11.727 -12.695 0.09 1 98.62 117 ALA B C 1
ATOM 1825 O O . ALA B 1 117 ? 11.188 -13.297 1.022 1 98.62 117 ALA B O 1
ATOM 1826 N N . VAL B 1 118 ? 11.039 -12.008 -0.831 1 98.75 118 VAL B N 1
ATOM 1827 C CA . VAL B 1 118 ? 9.586 -11.914 -0.794 1 98.75 118 VAL B CA 1
ATOM 1828 C C . VAL B 1 118 ? 8.977 -13.305 -0.961 1 98.75 118 VAL B C 1
ATOM 1830 O O . VAL B 1 118 ? 8.055 -13.688 -0.227 1 98.75 118 VAL B O 1
ATOM 1833 N N . THR B 1 119 ? 9.5 -14.062 -1.893 1 98.06 119 THR B N 1
ATOM 1834 C CA . THR B 1 119 ? 8.961 -15.383 -2.184 1 98.06 119 THR B CA 1
ATOM 1835 C C . THR B 1 119 ? 9.211 -16.344 -1.02 1 98.06 119 THR B C 1
ATOM 1837 O O . THR B 1 119 ? 8.406 -17.234 -0.765 1 98.06 119 THR B O 1
ATOM 1840 N N . ALA B 1 120 ? 10.266 -16.141 -0.264 1 97.25 120 ALA B N 1
ATOM 1841 C CA . ALA B 1 120 ? 10.617 -16.984 0.867 1 97.25 120 ALA B CA 1
ATOM 1842 C C . ALA B 1 120 ? 9.633 -16.812 2.016 1 97.25 120 ALA B C 1
ATOM 1844 O O . ALA B 1 120 ? 9.438 -17.734 2.822 1 97.25 120 ALA B O 1
ATOM 1845 N N . ILE B 1 121 ? 8.969 -15.695 2.131 1 96.69 121 ILE B N 1
ATOM 1846 C CA . ILE B 1 121 ? 8.078 -15.453 3.262 1 96.69 121 ILE B CA 1
ATOM 1847 C C . ILE B 1 121 ? 6.645 -15.281 2.76 1 96.69 121 ILE B C 1
ATOM 1849 O O . ILE B 1 121 ? 5.793 -14.734 3.469 1 96.69 121 ILE B O 1
ATOM 1853 N N . SER B 1 122 ? 6.355 -15.688 1.618 1 95.75 122 SER B N 1
ATOM 1854 C CA . SER B 1 122 ? 5.121 -15.43 0.882 1 95.75 122 SER B CA 1
ATOM 1855 C C . SER B 1 122 ? 3.898 -15.867 1.682 1 95.75 122 SER B C 1
ATOM 1857 O O . SER B 1 122 ? 3.977 -16.797 2.482 1 95.75 122 SER B O 1
ATOM 1859 N N . LEU B 1 123 ? 2.826 -15.172 1.532 1 95.81 123 LEU B N 1
ATOM 1860 C CA . LEU B 1 123 ? 1.549 -15.461 2.178 1 95.81 123 LEU B CA 1
ATOM 1861 C C . LEU B 1 123 ? 0.51 -15.898 1.152 1 95.81 123 LEU B C 1
ATOM 1863 O O . LEU B 1 123 ? -0.694 -15.82 1.409 1 95.81 123 LEU B O 1
ATOM 1867 N N . TRP B 1 124 ? 1.023 -16.219 -0.049 1 94.94 124 TRP B N 1
ATOM 1868 C CA . TRP B 1 124 ? 0.14 -16.766 -1.067 1 94.94 124 TRP B CA 1
ATOM 1869 C C . TRP B 1 124 ? 0.535 -18.203 -1.405 1 94.94 124 TRP B C 1
ATOM 1871 O O . TRP B 1 124 ? 1.633 -18.656 -1.063 1 94.94 124 TRP B O 1
#

Secondary structure (DSSP, 8-state):
-------SSPPEEEEEEEETTEEEEEEEEE-SSEEEEEEESSSS--EEEEEEE--SS-SS--EEEEEEES-SS-HHHHHHHHHHHHHHHHTT---EEEEEEE-S---HHHHHHHHHHHHHT---/-------SSPPEEEEEEEETTEEEEEEEEE-SSEEEEEEESSSS--EEEEEEE--SS-SS--EEEEEEES-SS-HHHHHHHHHHHHHHHHTT---EEEEEEE-S---HHHHHHHHHHHHHT---

Foldseek 3Di:
DPPPPDDPPFDKDWDWDAFPNATKIWIWTDDPAEIEIAIARPPDQAWKKKKFWDDDPDPDIDMDIDTDDHDDPQVLVRVLLVLQNVVCVVVVDRHIYIYTYHYPDSDNRRSVVVSVVCSVVDPD/DPPPPDDPPFDKDWDWDAFPNATKIWIWGDDPAEIEIAIARPPDQAWKKKKFWDDDPDPDIDMDIDTDDHDDPQVLVSVLLVLQNVVCVVVVDRHIYIYTYHYPDRDNRRSVVVSVVCSVVDPD

Sequence (248 aa):
MDRDGVRFPVPHRNVTVNIKGAKTDILICSYEDHILVVATQIGSMGTILHARKEEGVSINPTFNVSVIFGKRDEPMLVACARQLIEHISSSGSSRALVLSLGLKDHSAETLRAVVAAVTAISLWMDRDGVRFPVPHRNVTVNIKGAKTDILICSYEDHILVVATQIGSMGTILHARKEEGVSINPTFNVSVIFGKRDEPMLVACARQLIEHISSSGSSRALVLSLGLKDHSAETLRAVVAAVTAISLW

Solvent-accessible surface area (backbone atoms only — not comparable to full-atom values): 14012 Å² total; per-residue (Å²): 126,87,64,80,74,61,67,77,68,66,54,65,50,75,50,75,45,78,55,96,87,34,64,29,32,36,39,38,36,48,36,73,53,28,36,39,38,38,40,22,52,66,42,25,49,58,27,32,32,39,26,34,74,53,87,66,91,57,91,63,85,45,72,49,74,44,74,76,40,66,72,81,87,44,68,53,60,54,50,45,49,49,53,50,40,49,52,46,41,74,71,70,43,86,49,28,34,40,38,26,46,11,61,90,63,75,46,72,69,54,44,51,52,49,53,53,54,52,62,74,67,52,84,121,126,86,67,80,76,60,67,77,69,65,54,66,49,75,49,76,45,78,54,96,86,35,64,29,33,37,37,38,36,49,35,73,52,30,35,40,39,39,39,24,52,66,42,27,48,57,29,32,33,40,26,34,75,51,87,65,89,58,90,64,87,46,72,49,75,44,76,75,41,66,72,82,87,45,70,54,61,55,50,44,47,50,54,50,39,49,52,45,41,72,74,70,43,86,49,27,34,39,39,26,46,10,61,89,63,75,45,70,68,55,44,50,50,49,52,53,55,52,63,72,66,53,83,119

Nearest PDB structures (foldseek):
  2z5e-assembly1_B  TM=8.483E-01  e=4.640E-10  Homo sapiens
  8tm3-assembly1_i  TM=8.790E-01  e=8.429E-09  Homo sapiens
  8tm3-assembly1_j  TM=8.269E-01  e=1.770E-05  Homo sapiens
  8po5-assembly1_A  TM=5.312E-01  e=4.953E-04  Lactobacillus
  2z5c-assembly2_D  TM=5.850E-01  e=1.599E-03  Saccharomyces cerevisiae

InterPro domains:
  IPR018788 Proteasome assembly chaperone 3 [PF10178] (37-119)
  IPR018788 Proteasome assembly chaperone 3 [PTHR31051] (5-124)
  IPR053720 Proteasome Assembly Chaperone [G3DSA:3.30.230.90] (7-124)

pLDDT: mean 93.65, std 11.63, range [29.88, 98.81]